Protein AF-A0A6V6ZQR0-F1 (afdb_monomer_lite)

Structure (mmCIF, N/CA/C/O backbone):
data_AF-A0A6V6ZQR0-F1
#
_entry.id   AF-A0A6V6ZQR0-F1
#
loop_
_atom_site.group_PDB
_atom_site.id
_atom_site.type_symbol
_atom_site.label_atom_id
_atom_site.label_alt_id
_atom_site.label_comp_id
_atom_site.label_asym_id
_atom_site.label_entity_id
_atom_site.label_seq_id
_atom_site.pdbx_PDB_ins_code
_atom_site.Cartn_x
_atom_site.Cartn_y
_atom_site.Cartn_z
_atom_site.occupancy
_atom_site.B_iso_or_equiv
_atom_site.auth_seq_id
_atom_site.auth_comp_id
_atom_site.auth_asym_id
_atom_site.auth_atom_id
_atom_site.pdbx_PDB_model_num
ATOM 1 N N . MET A 1 1 ? -45.187 72.463 28.528 1.00 37.81 1 MET A N 1
ATOM 2 C CA . MET A 1 1 ? -45.181 71.158 29.216 1.00 37.81 1 MET A CA 1
ATOM 3 C C . MET A 1 1 ? -44.083 70.342 28.561 1.00 37.81 1 MET A C 1
ATOM 5 O O . MET A 1 1 ? -44.261 69.879 27.443 1.00 37.81 1 MET A O 1
ATOM 9 N N . GLU A 1 2 ? -42.906 70.355 29.179 1.00 40.28 2 GLU A N 1
ATOM 10 C CA . GLU A 1 2 ? -41.744 69.556 28.782 1.00 40.28 2 GLU A CA 1
ATOM 11 C C . GLU A 1 2 ? -41.975 68.077 29.117 1.00 40.28 2 GLU A C 1
ATOM 13 O O . GLU A 1 2 ? -42.720 67.781 30.049 1.00 40.28 2 GLU A O 1
ATOM 18 N N . ILE A 1 3 ? -41.330 67.177 28.367 1.00 35.84 3 ILE A N 1
ATOM 19 C CA . ILE A 1 3 ? -40.458 66.084 28.849 1.00 35.84 3 ILE A CA 1
ATOM 20 C C . ILE A 1 3 ? -39.860 65.385 27.601 1.00 35.84 3 ILE A C 1
ATOM 22 O O . ILE A 1 3 ? -40.600 65.089 26.659 1.00 35.84 3 ILE A O 1
ATOM 26 N N . PRO A 1 4 ? -38.539 65.125 27.562 1.00 41.16 4 PRO A N 1
ATOM 27 C CA . PRO A 1 4 ? -37.838 64.535 26.422 1.00 41.16 4 PRO A CA 1
ATOM 28 C C . PRO A 1 4 ? -37.902 63.000 26.458 1.00 41.16 4 PRO A C 1
ATOM 30 O O . PRO A 1 4 ? -38.056 62.403 27.524 1.00 41.16 4 PRO A O 1
ATOM 33 N N . ARG A 1 5 ? -37.730 62.332 25.310 1.00 35.84 5 ARG A N 1
ATOM 34 C CA . ARG A 1 5 ? -37.462 60.886 25.280 1.00 35.84 5 ARG A CA 1
ATOM 35 C C . ARG A 1 5 ? -36.076 60.595 24.727 1.00 35.84 5 ARG A C 1
ATOM 37 O O . ARG A 1 5 ? -35.799 60.750 23.544 1.00 35.84 5 ARG A O 1
ATOM 44 N N . SER A 1 6 ? -35.251 60.195 25.684 1.00 31.08 6 SER A N 1
ATOM 45 C CA . SER A 1 6 ? -33.901 59.670 25.631 1.00 31.08 6 SER A CA 1
ATOM 46 C C . SER A 1 6 ? -33.662 58.629 24.543 1.00 31.08 6 SER A C 1
ATOM 48 O O . SER A 1 6 ? -34.455 57.707 24.351 1.00 31.08 6 SER A O 1
ATOM 50 N N . SER A 1 7 ? -32.480 58.738 23.935 1.00 38.91 7 SER A N 1
ATOM 51 C CA . SER A 1 7 ? -31.755 57.644 23.300 1.00 38.91 7 SER A CA 1
ATOM 52 C C . SER A 1 7 ? -31.691 56.431 24.227 1.00 38.91 7 SER A C 1
ATOM 54 O O . SER A 1 7 ? -31.152 56.521 25.330 1.00 38.91 7 SER A O 1
ATOM 56 N N . LEU A 1 8 ? -32.187 55.288 23.758 1.00 30.14 8 LEU A N 1
ATOM 57 C CA . LEU A 1 8 ? -31.866 53.987 24.330 1.00 30.14 8 LEU A CA 1
ATOM 58 C C . LEU A 1 8 ? -31.041 53.228 23.292 1.00 30.14 8 LEU A C 1
ATOM 60 O O . LEU A 1 8 ? -31.558 52.689 22.317 1.00 30.14 8 LEU A O 1
ATOM 64 N N . CYS A 1 9 ? -29.728 53.283 23.487 1.00 27.38 9 CYS A N 1
ATOM 65 C CA . CYS A 1 9 ? -28.745 52.495 22.765 1.00 27.38 9 CYS A CA 1
ATOM 66 C C . CYS A 1 9 ? -28.958 51.023 23.157 1.00 27.38 9 CYS A C 1
ATOM 68 O O . CYS A 1 9 ? -28.653 50.642 24.288 1.00 27.38 9 CYS A O 1
ATOM 70 N N . LEU A 1 10 ? -29.537 50.209 22.269 1.00 30.47 10 LEU A N 1
ATOM 71 C CA . LEU A 1 10 ? -29.541 48.758 22.443 1.00 30.47 10 LEU A CA 1
ATOM 72 C C . LEU A 1 10 ? -28.129 48.244 22.144 1.00 30.47 10 LEU A C 1
ATOM 74 O O . LEU A 1 10 ? -27.730 48.106 20.990 1.00 30.47 10 LEU A O 1
ATOM 78 N N . LEU A 1 11 ? -27.381 47.956 23.207 1.00 28.62 11 LEU A N 1
ATOM 79 C CA . LEU A 1 11 ? -26.222 47.074 23.164 1.00 28.62 11 LEU A CA 1
ATOM 80 C C . LEU A 1 11 ? -26.709 45.675 22.773 1.00 28.62 11 LEU A C 1
ATOM 82 O O . LEU A 1 11 ? -27.197 44.913 23.605 1.00 28.62 11 LEU A O 1
ATOM 86 N N . VAL A 1 12 ? -26.589 45.346 21.488 1.00 34.59 12 VAL A N 1
ATOM 87 C CA . VAL A 1 12 ? -26.600 43.958 21.032 1.00 34.59 12 VAL A CA 1
ATOM 88 C C . VAL A 1 12 ? -25.295 43.352 21.534 1.00 34.59 12 VAL A C 1
ATOM 90 O O . VAL A 1 12 ? -24.217 43.668 21.034 1.00 34.59 12 VAL A O 1
ATOM 93 N N . ALA A 1 13 ? -25.386 42.533 22.579 1.00 30.08 13 ALA A N 1
ATOM 94 C CA . ALA A 1 13 ? -24.291 41.678 22.993 1.00 30.08 13 ALA A CA 1
ATOM 95 C C . ALA A 1 13 ? -24.050 40.668 21.866 1.00 30.08 13 ALA A C 1
ATOM 97 O O . ALA A 1 13 ? -24.714 39.635 21.786 1.00 30.08 13 ALA A O 1
ATOM 98 N N . SER A 1 14 ? -23.129 41.000 20.962 1.00 34.56 14 SER A N 1
ATOM 99 C CA . SER A 1 14 ? -22.523 40.036 20.058 1.00 34.56 14 SER A CA 1
ATOM 100 C C . SER A 1 14 ? -21.898 38.956 20.930 1.00 34.56 14 SER A C 1
ATOM 102 O O . SER A 1 14 ? -20.836 39.164 21.516 1.00 34.56 14 SER A O 1
ATOM 104 N N . MET A 1 15 ? -22.569 37.808 21.048 1.00 33.91 15 MET A N 1
ATOM 105 C CA . MET A 1 15 ? -21.892 36.580 21.427 1.00 33.91 15 MET A CA 1
ATOM 106 C C . MET A 1 15 ? -20.909 36.294 20.299 1.00 33.91 15 MET A C 1
ATOM 108 O O . MET A 1 15 ? -21.237 35.647 19.308 1.00 33.91 15 MET A O 1
ATOM 112 N N . LEU A 1 16 ? -19.710 36.861 20.426 1.00 35.31 16 LEU A N 1
ATOM 113 C CA . LEU A 1 16 ? -18.524 36.351 19.774 1.00 35.31 16 LEU A CA 1
ATOM 114 C C . LEU A 1 16 ? -18.372 34.937 20.324 1.00 35.31 16 LEU A C 1
ATOM 116 O O . LEU A 1 16 ? -17.758 34.725 21.367 1.00 35.31 16 LEU A O 1
ATOM 120 N N . GLY A 1 17 ? -19.017 33.978 19.655 1.00 36.22 17 GLY A N 1
ATOM 121 C CA . GLY A 1 17 ? -18.569 32.606 19.711 1.00 36.22 17 GLY A CA 1
ATOM 122 C C . GLY A 1 17 ? -17.094 32.681 19.377 1.00 36.22 17 GLY A C 1
ATOM 123 O O . GLY A 1 17 ? -16.724 33.125 18.289 1.00 36.22 17 GLY A O 1
ATOM 124 N N . THR A 1 18 ? -16.256 32.372 20.361 1.00 37.12 18 THR A N 1
ATOM 125 C CA . THR A 1 18 ? -14.849 32.105 20.113 1.00 37.12 18 THR A CA 1
ATOM 126 C C . THR A 1 18 ? -14.816 31.188 18.898 1.00 37.12 18 THR A C 1
ATOM 128 O O . THR A 1 18 ? -15.475 30.142 18.967 1.00 37.12 18 THR A O 1
ATOM 131 N N . PRO A 1 19 ? -14.147 31.551 17.786 1.00 38.78 19 PRO A N 1
ATOM 132 C CA . PRO A 1 19 ? -13.874 30.551 16.775 1.00 38.78 19 PRO A CA 1
ATOM 133 C C . PRO A 1 19 ? -13.205 29.425 17.548 1.00 38.78 19 PRO A C 1
ATOM 135 O O . PRO A 1 19 ? -12.213 29.662 18.246 1.00 38.78 19 PRO A O 1
ATOM 138 N N . ALA A 1 20 ? -13.831 28.245 17.547 1.00 39.75 20 ALA A N 1
ATOM 139 C CA . ALA A 1 20 ? -13.143 27.049 17.969 1.00 39.75 20 ALA A CA 1
ATOM 140 C C . ALA A 1 20 ? -11.853 27.092 17.162 1.00 39.75 20 ALA A C 1
ATOM 142 O O . ALA A 1 20 ? -11.899 27.069 15.932 1.00 39.75 20 ALA A O 1
ATOM 143 N N . SER A 1 21 ? -10.732 27.332 17.847 1.00 39.28 21 SER A N 1
ATOM 144 C CA . SER A 1 21 ? -9.424 27.128 17.258 1.00 39.28 21 SER A CA 1
ATOM 145 C C . SER A 1 21 ? -9.547 25.758 16.621 1.00 39.28 21 SER A C 1
ATOM 147 O O . SER A 1 21 ? -9.861 24.797 17.327 1.00 39.28 21 SER A O 1
ATOM 149 N N . ALA A 1 22 ? -9.485 25.716 15.287 1.00 43.88 22 ALA A N 1
ATOM 150 C CA . ALA A 1 22 ? -9.353 24.476 14.562 1.00 43.88 22 ALA A CA 1
ATOM 151 C C . ALA A 1 22 ? -8.060 23.899 15.116 1.00 43.88 22 ALA A C 1
ATOM 153 O O . ALA A 1 22 ? -6.970 24.307 14.721 1.00 43.88 22 ALA A O 1
ATOM 154 N N . GLN A 1 23 ? -8.196 23.083 16.163 1.00 39.66 23 GLN A N 1
ATOM 155 C CA . GLN A 1 23 ? -7.123 22.253 16.639 1.00 39.66 23 GLN A CA 1
ATOM 156 C C . GLN A 1 23 ? -6.643 21.569 15.381 1.00 39.66 23 GLN A C 1
ATOM 158 O O . GLN A 1 23 ? -7.452 21.022 14.625 1.00 39.66 23 GLN A O 1
ATOM 163 N N . ASP A 1 24 ? -5.353 21.712 15.123 1.00 46.41 24 ASP A N 1
ATOM 164 C CA . ASP A 1 24 ? -4.663 20.941 14.122 1.00 46.41 24 ASP A CA 1
ATOM 165 C C . ASP A 1 24 ? -4.816 19.474 14.531 1.00 46.41 24 ASP A C 1
ATOM 167 O O . ASP A 1 24 ? -4.016 18.917 15.274 1.00 46.41 24 ASP A O 1
ATOM 171 N N . GLN A 1 25 ? -5.965 18.890 14.187 1.00 48.22 25 GLN A N 1
ATOM 172 C CA . GLN A 1 25 ? -6.235 17.485 14.374 1.00 48.22 25 GLN A CA 1
ATOM 173 C C . GLN A 1 25 ? -5.292 16.817 13.394 1.00 48.22 25 GLN A C 1
ATOM 175 O O . GLN A 1 25 ? -5.549 16.788 12.188 1.00 48.22 25 GLN A O 1
ATOM 180 N N . SER A 1 26 ? -4.149 16.381 13.914 1.00 61.44 26 SER A N 1
ATOM 181 C CA . SER A 1 26 ? -3.287 15.429 13.244 1.00 61.44 26 SER A CA 1
ATOM 182 C C . SER A 1 26 ? -4.179 14.281 12.793 1.00 61.44 26 SER A C 1
ATOM 184 O O . SER A 1 26 ? -4.908 13.704 13.606 1.00 61.44 26 SER A O 1
ATOM 186 N N . ILE A 1 27 ? -4.180 13.991 11.497 1.00 70.06 27 ILE A N 1
ATOM 187 C CA . ILE A 1 27 ? -4.851 12.799 11.002 1.00 70.06 27 ILE A CA 1
ATOM 188 C C . ILE A 1 27 ? -4.102 11.591 11.582 1.00 70.06 27 ILE A C 1
ATOM 190 O O . ILE A 1 27 ? -2.911 11.431 11.330 1.00 70.06 27 ILE A O 1
ATOM 194 N N . ASP A 1 28 ? -4.769 10.791 12.418 1.00 77.12 28 ASP A N 1
ATOM 195 C CA . ASP A 1 28 ? -4.189 9.544 12.923 1.00 77.12 28 ASP A CA 1
ATOM 196 C C . ASP A 1 28 ? -4.198 8.510 11.795 1.00 77.12 28 ASP A C 1
ATOM 198 O O . ASP A 1 28 ? -5.213 7.861 11.512 1.00 77.12 28 ASP A O 1
ATOM 202 N N . LEU A 1 29 ? -3.065 8.419 11.110 1.00 83.50 29 LEU A N 1
ATOM 203 C CA . LEU A 1 29 ? -2.856 7.466 10.033 1.00 83.50 29 LEU A CA 1
ATOM 204 C C . LEU A 1 29 ? -2.305 6.138 10.547 1.00 83.50 29 LEU A C 1
ATOM 206 O O . LEU A 1 29 ? -2.389 5.166 9.809 1.00 83.50 29 LEU A O 1
ATOM 210 N N . ASP A 1 30 ? -1.794 6.063 11.777 1.00 85.00 30 ASP A N 1
ATOM 211 C CA . ASP A 1 30 ? -0.954 4.951 12.216 1.00 85.00 30 ASP A CA 1
ATOM 212 C C . ASP A 1 30 ? -1.654 3.586 12.090 1.00 85.00 30 ASP A C 1
ATOM 214 O O . ASP A 1 30 ? -2.789 3.368 12.537 1.00 85.00 30 ASP A O 1
ATOM 218 N N . GLY A 1 31 ? -0.938 2.635 11.491 1.00 80.81 31 GLY A N 1
ATOM 219 C CA . GLY A 1 31 ? -1.384 1.264 11.275 1.00 80.81 31 GLY A CA 1
ATOM 220 C C . GLY A 1 31 ? -1.710 0.936 9.819 1.00 80.81 31 GLY A C 1
ATOM 221 O O . GLY A 1 31 ? -1.382 1.668 8.884 1.00 80.81 31 GLY A O 1
ATOM 222 N N . THR A 1 32 ? -2.338 -0.225 9.631 1.00 84.25 32 THR A N 1
ATOM 223 C CA . THR A 1 32 ? -2.580 -0.808 8.308 1.00 84.25 32 THR A CA 1
ATOM 224 C C . THR A 1 32 ? -3.998 -0.539 7.812 1.00 84.25 32 THR A C 1
ATOM 226 O O . THR A 1 32 ? -4.976 -0.757 8.530 1.00 84.25 32 THR A O 1
ATOM 229 N N . TRP A 1 33 ? -4.106 -0.121 6.554 1.00 92.31 33 TRP A N 1
ATOM 230 C CA . TRP A 1 33 ? -5.344 0.221 5.865 1.00 92.31 33 TRP A CA 1
ATOM 231 C C . TRP A 1 33 ? -5.479 -0.572 4.578 1.00 92.31 33 TRP A C 1
ATOM 233 O O . TRP A 1 33 ? -4.545 -0.618 3.782 1.00 92.31 33 TRP A O 1
ATOM 243 N N . GLU A 1 34 ? -6.659 -1.130 4.330 1.00 95.00 34 GLU A N 1
ATOM 244 C CA . GLU A 1 34 ? -6.923 -1.930 3.136 1.00 95.00 34 GLU A CA 1
ATOM 245 C C . GLU A 1 34 ? -8.166 -1.475 2.382 1.00 95.00 34 GLU A C 1
ATOM 247 O O . GLU A 1 34 ? -9.151 -1.019 2.973 1.00 95.00 34 GLU A O 1
ATOM 252 N N . SER A 1 35 ? -8.143 -1.648 1.059 1.00 94.94 35 SER A N 1
ATOM 253 C CA . SER A 1 35 ? -9.303 -1.382 0.211 1.00 94.94 35 SER A CA 1
ATOM 254 C C . SER A 1 35 ? -10.486 -2.244 0.642 1.00 94.94 35 SER A C 1
ATOM 256 O O . SER A 1 35 ? -10.387 -3.467 0.752 1.00 94.94 35 SER A O 1
ATOM 258 N N . ILE A 1 36 ? -11.647 -1.617 0.830 1.00 92.56 36 ILE A N 1
ATOM 259 C CA . ILE A 1 36 ? -12.883 -2.343 1.167 1.00 92.56 36 ILE A CA 1
ATOM 260 C C . ILE A 1 36 ? -13.520 -3.034 -0.045 1.00 92.56 36 ILE A C 1
ATOM 262 O O . ILE A 1 36 ? -14.383 -3.894 0.115 1.00 92.56 36 ILE A O 1
ATOM 266 N N . ALA A 1 37 ? -13.116 -2.647 -1.256 1.00 90.00 37 ALA A N 1
ATOM 267 C CA . ALA A 1 37 ? -13.579 -3.220 -2.512 1.00 90.00 37 ALA A CA 1
ATOM 268 C C . ALA A 1 37 ? -12.526 -3.036 -3.617 1.00 90.00 37 ALA A C 1
ATOM 270 O O . ALA A 1 37 ? -11.474 -2.442 -3.401 1.00 90.00 37 ALA A O 1
ATOM 271 N N . CYS A 1 38 ? -12.832 -3.550 -4.806 1.00 88.75 38 CYS A N 1
ATOM 272 C CA . CYS A 1 38 ? -12.053 -3.315 -6.015 1.00 88.75 38 CYS A CA 1
ATOM 273 C C . CYS A 1 38 ? -12.242 -1.860 -6.487 1.00 88.75 38 CYS A C 1
ATOM 275 O O . CYS A 1 38 ? -13.366 -1.450 -6.779 1.00 88.75 38 CYS A O 1
ATOM 277 N N . GLU A 1 39 ? -11.170 -1.069 -6.525 1.00 92.94 39 GLU A N 1
ATOM 278 C CA . GLU A 1 39 ? -11.210 0.355 -6.880 1.00 92.94 39 GLU A CA 1
ATOM 279 C C . GLU A 1 39 ? -11.058 0.546 -8.391 1.00 92.94 39 GLU A C 1
ATOM 281 O O . GLU A 1 39 ? -10.140 -0.009 -8.989 1.00 92.94 39 GLU A O 1
ATOM 286 N N . LEU A 1 40 ? -11.902 1.374 -9.013 1.00 85.69 40 LEU A N 1
ATOM 287 C CA . LEU A 1 40 ? -11.716 1.788 -10.406 1.00 85.69 40 LEU A CA 1
ATOM 288 C C . LEU A 1 40 ? -10.627 2.867 -10.498 1.00 85.69 40 LEU A C 1
ATOM 290 O O . LEU A 1 40 ? -10.703 3.899 -9.830 1.00 85.69 40 LEU A O 1
ATOM 294 N N . ARG A 1 41 ? -9.646 2.655 -11.372 1.00 84.31 41 ARG A N 1
ATOM 295 C CA . ARG A 1 41 ? -8.547 3.577 -11.665 1.00 84.31 41 ARG A CA 1
ATOM 296 C C . ARG A 1 41 ? -8.545 3.940 -13.152 1.00 84.31 41 ARG A C 1
ATOM 298 O O . ARG A 1 41 ? -8.176 3.106 -13.977 1.00 84.31 41 ARG A O 1
ATOM 305 N N . PRO A 1 42 ? -8.951 5.169 -13.509 1.00 80.31 42 PRO A N 1
ATOM 306 C CA . PRO A 1 42 ? -8.720 5.700 -14.845 1.00 80.31 42 PRO A CA 1
ATOM 307 C C . PRO A 1 42 ? -7.215 5.813 -15.103 1.00 80.31 42 PRO A C 1
ATOM 309 O O . PRO A 1 42 ? -6.481 6.341 -14.270 1.00 80.31 42 PRO A O 1
ATOM 312 N N . GLN A 1 43 ? -6.766 5.317 -16.249 1.00 73.44 43 GLN A N 1
ATOM 313 C CA . GLN A 1 43 ? -5.383 5.405 -16.712 1.00 73.44 43 GLN A CA 1
ATOM 314 C C . GLN A 1 43 ? -5.375 5.945 -18.137 1.00 73.44 43 GLN A C 1
ATOM 316 O O . GLN A 1 43 ? -6.168 5.505 -18.973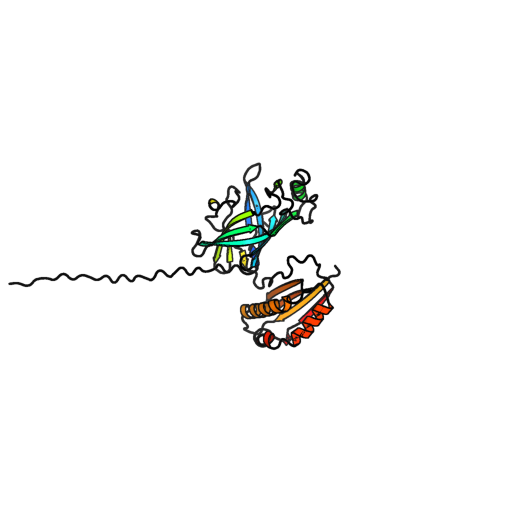 1.00 73.44 43 GLN A O 1
ATOM 321 N N . ALA A 1 44 ? -4.486 6.889 -18.427 1.00 70.12 44 ALA A N 1
ATOM 322 C CA . ALA A 1 44 ? -4.281 7.331 -19.797 1.00 70.12 44 ALA A CA 1
ATOM 323 C C . ALA A 1 44 ? -3.556 6.226 -20.582 1.00 70.12 44 ALA A C 1
ATOM 325 O O . ALA A 1 44 ? -2.562 5.668 -20.125 1.00 70.12 44 ALA A O 1
ATOM 326 N N . GLY A 1 45 ? -4.060 5.900 -21.767 1.00 65.75 45 GLY A N 1
ATOM 327 C CA . GLY A 1 45 ? -3.475 4.917 -22.671 1.00 65.75 45 GLY A CA 1
ATOM 328 C C . GLY A 1 45 ? -3.426 5.419 -24.117 1.00 65.75 45 GLY A C 1
ATOM 329 O O . GLY A 1 45 ? -3.965 6.485 -24.425 1.00 65.75 45 GLY A O 1
ATOM 330 N N . PRO A 1 46 ? -2.798 4.651 -25.028 1.00 60.12 46 PRO A N 1
ATOM 331 C CA . PRO A 1 46 ? -2.605 5.055 -26.424 1.00 60.12 46 PRO A CA 1
ATOM 332 C C . PRO A 1 46 ? -3.909 5.380 -27.168 1.00 60.12 46 PRO A C 1
ATOM 334 O O . PRO A 1 46 ? -3.945 6.307 -27.971 1.00 60.12 46 PRO A O 1
ATOM 337 N N . ASP A 1 47 ? -4.982 4.647 -26.857 1.00 73.56 47 ASP A N 1
ATOM 338 C CA . ASP A 1 47 ? -6.291 4.761 -27.514 1.00 73.56 47 ASP A CA 1
ATOM 339 C C . ASP A 1 47 ? -7.328 5.542 -26.676 1.00 73.56 47 ASP A C 1
ATOM 341 O O . ASP A 1 47 ? -8.525 5.516 -26.971 1.00 73.56 47 ASP A O 1
ATOM 345 N N . GLY A 1 48 ? -6.891 6.234 -25.616 1.00 76.06 48 GLY A N 1
ATOM 346 C CA . GLY A 1 48 ? -7.752 6.987 -24.699 1.00 76.06 48 GLY A CA 1
ATOM 347 C C . GLY A 1 48 ? -7.674 6.494 -23.253 1.00 76.06 48 GLY A C 1
ATOM 348 O O . GLY A 1 48 ? -6.657 5.963 -22.820 1.00 76.06 48 GLY A O 1
ATOM 349 N N . ILE A 1 49 ? -8.745 6.694 -22.480 1.00 75.94 49 ILE A N 1
ATOM 350 C CA . ILE A 1 49 ? -8.787 6.325 -21.058 1.00 75.94 49 ILE A CA 1
ATOM 351 C C . ILE A 1 49 ? -9.103 4.836 -20.903 1.00 75.94 49 ILE A C 1
ATOM 353 O O . ILE A 1 49 ? -10.181 4.375 -21.283 1.00 75.94 49 ILE A O 1
ATOM 357 N N . ALA A 1 50 ? -8.178 4.092 -20.304 1.00 73.44 50 ALA A N 1
ATOM 358 C CA . ALA A 1 50 ? -8.362 2.705 -19.913 1.00 73.44 50 ALA A CA 1
ATOM 359 C C . ALA A 1 50 ? -8.888 2.610 -18.473 1.00 73.44 50 ALA A C 1
ATOM 361 O O . ALA A 1 50 ? -8.515 3.389 -17.596 1.00 73.44 50 ALA A O 1
ATOM 362 N N . SER A 1 51 ? -9.750 1.623 -18.223 1.00 78.81 51 SER A N 1
ATOM 363 C CA . SER A 1 51 ? -10.208 1.278 -16.875 1.00 78.81 51 SER A CA 1
ATOM 364 C C . SER A 1 51 ? -9.307 0.205 -16.294 1.00 78.81 51 SER A C 1
ATOM 366 O O . SER A 1 51 ? -9.264 -0.911 -16.806 1.00 78.81 51 SER A O 1
ATOM 368 N N . TRP A 1 52 ? -8.572 0.560 -15.251 1.00 82.75 52 TRP A N 1
ATOM 369 C CA . TRP A 1 52 ? -7.784 -0.371 -14.457 1.00 82.75 52 TRP A CA 1
ATOM 370 C C . TRP A 1 52 ? -8.466 -0.560 -13.113 1.00 82.75 52 TRP A C 1
ATOM 372 O O . TRP A 1 52 ? -9.279 0.266 -12.693 1.00 82.75 52 TRP A O 1
ATOM 382 N N . TYR A 1 53 ? -8.144 -1.652 -12.436 1.00 88.81 53 TYR A N 1
ATOM 383 C CA . TYR A 1 53 ? -8.735 -1.968 -11.146 1.00 88.81 53 TYR A CA 1
ATOM 384 C C . TYR A 1 53 ? -7.648 -2.172 -10.106 1.00 88.81 53 TYR A C 1
ATOM 386 O O . TYR A 1 53 ? -6.585 -2.684 -10.436 1.00 88.81 53 TYR A O 1
ATOM 394 N N . LEU A 1 54 ? -7.881 -1.756 -8.866 1.00 93.31 54 LEU A N 1
ATOM 395 C CA . LEU A 1 54 ? -6.839 -1.690 -7.846 1.00 93.31 54 LEU A CA 1
ATOM 396 C C . LEU A 1 54 ? -7.346 -2.190 -6.493 1.00 93.31 54 LEU A C 1
ATOM 398 O O . LEU A 1 54 ? -8.460 -1.876 -6.074 1.00 93.31 54 LEU A O 1
ATOM 402 N N . LYS A 1 55 ? -6.484 -2.911 -5.776 1.00 95.25 55 LYS A N 1
ATOM 403 C CA . LYS A 1 55 ? -6.550 -3.039 -4.317 1.00 95.25 55 LYS A CA 1
ATOM 404 C C . LYS A 1 55 ? -5.272 -2.497 -3.703 1.00 95.25 55 LYS A C 1
ATOM 406 O O . LYS A 1 55 ? -4.190 -2.665 -4.260 1.00 95.25 55 LYS A O 1
ATOM 411 N N . ARG A 1 56 ? -5.415 -1.859 -2.550 1.00 96.12 56 ARG A N 1
ATOM 412 C CA . ARG A 1 56 ? -4.341 -1.230 -1.793 1.00 96.12 56 ARG A CA 1
ATOM 413 C C . ARG A 1 56 ? -4.299 -1.819 -0.395 1.00 96.12 56 ARG A C 1
ATOM 415 O O . ARG A 1 56 ? -5.343 -1.980 0.232 1.00 96.12 56 ARG A O 1
ATOM 422 N N . SER A 1 57 ? -3.092 -2.078 0.081 1.00 93.94 57 SER A N 1
ATOM 423 C CA . SER A 1 57 ? -2.760 -2.260 1.489 1.00 93.94 57 SER A CA 1
ATOM 424 C C . SER A 1 57 ? -1.680 -1.244 1.827 1.00 93.94 57 SER A C 1
ATOM 426 O O . SER A 1 57 ? -0.662 -1.188 1.143 1.00 93.94 57 SER A O 1
ATOM 428 N N . ILE A 1 58 ? -1.906 -0.405 2.830 1.00 94.94 58 ILE A N 1
ATOM 429 C CA . ILE A 1 58 ? -1.002 0.687 3.190 1.00 94.94 58 ILE A CA 1
ATOM 430 C C . ILE A 1 58 ? -0.751 0.632 4.681 1.00 94.94 58 ILE A C 1
ATOM 432 O O . ILE A 1 58 ? -1.690 0.712 5.468 1.00 94.94 58 ILE A O 1
ATOM 436 N N . ASN A 1 59 ? 0.511 0.529 5.066 1.00 89.38 59 ASN A N 1
ATOM 437 C CA . ASN A 1 59 ? 0.939 0.696 6.436 1.00 89.38 59 ASN A CA 1
ATOM 438 C C . ASN A 1 59 ? 1.512 2.101 6.625 1.00 89.38 59 ASN A C 1
ATOM 440 O O . ASN A 1 59 ? 2.520 2.455 6.014 1.00 89.38 59 ASN A O 1
ATOM 444 N N . PHE A 1 60 ? 0.877 2.887 7.486 1.00 86.06 60 PHE A N 1
ATOM 445 C CA . PHE A 1 60 ? 1.400 4.175 7.918 1.00 86.06 60 PHE A CA 1
ATOM 446 C C . PHE A 1 60 ? 2.071 4.038 9.282 1.00 86.06 60 PHE A C 1
ATOM 448 O O . PHE A 1 60 ? 1.575 3.354 10.181 1.00 86.06 60 PHE A O 1
ATOM 455 N N . ALA A 1 61 ? 3.193 4.727 9.422 1.00 82.50 61 ALA A N 1
ATOM 456 C CA . ALA A 1 61 ? 3.848 5.010 10.690 1.00 82.50 61 ALA A CA 1
ATOM 457 C C . ALA A 1 61 ? 4.081 6.531 10.776 1.00 82.50 61 ALA A C 1
ATOM 459 O O . ALA A 1 61 ? 3.892 7.221 9.767 1.00 82.50 61 ALA A O 1
ATOM 460 N N . PRO A 1 62 ? 4.510 7.083 11.926 1.00 83.56 62 PRO A N 1
ATOM 461 C CA . PRO A 1 62 ? 4.708 8.523 12.061 1.00 83.56 62 PRO A CA 1
ATOM 462 C C . PRO A 1 62 ? 5.607 9.102 10.957 1.00 83.56 62 PRO A C 1
ATOM 464 O O . PRO A 1 62 ? 6.810 8.854 10.926 1.00 83.56 62 PRO A O 1
ATOM 467 N N . GLY A 1 63 ? 5.001 9.866 10.040 1.00 83.00 63 GLY A N 1
ATOM 468 C CA . GLY A 1 63 ? 5.672 10.496 8.897 1.00 83.00 63 GLY A CA 1
ATOM 469 C C . GLY A 1 63 ? 6.103 9.550 7.771 1.00 83.00 63 GLY A C 1
ATOM 470 O O . GLY A 1 63 ? 6.861 9.978 6.908 1.00 83.00 63 GLY A O 1
ATOM 471 N N . ARG A 1 64 ? 5.662 8.285 7.761 1.00 91.38 64 ARG A N 1
ATOM 472 C CA . ARG A 1 64 ? 6.157 7.244 6.843 1.00 91.38 64 ARG A CA 1
ATOM 473 C C . ARG A 1 64 ? 5.033 6.413 6.236 1.00 91.38 64 ARG A C 1
ATOM 475 O O . ARG A 1 64 ? 3.997 6.195 6.867 1.00 91.38 64 ARG A O 1
ATOM 482 N N . ILE A 1 65 ? 5.267 5.911 5.028 1.00 92.06 65 ILE A N 1
ATOM 483 C CA . ILE A 1 65 ? 4.352 5.041 4.283 1.00 92.06 65 ILE A CA 1
ATOM 484 C C . ILE A 1 65 ? 5.089 3.807 3.754 1.00 92.06 65 ILE A C 1
ATOM 486 O O . ILE A 1 65 ? 6.196 3.917 3.240 1.00 92.06 65 ILE A O 1
ATOM 490 N N . ASP A 1 66 ? 4.445 2.645 3.854 1.00 90.62 66 ASP A N 1
ATOM 491 C CA . ASP A 1 66 ? 4.807 1.390 3.186 1.00 90.62 66 ASP A CA 1
ATOM 492 C C . ASP A 1 66 ? 3.539 0.859 2.505 1.00 90.62 66 ASP A C 1
ATOM 494 O O . ASP A 1 66 ? 2.557 0.510 3.166 1.00 90.62 66 ASP A O 1
ATOM 498 N N . ALA A 1 67 ? 3.501 0.891 1.176 1.00 92.94 67 ALA A N 1
ATOM 499 C CA . ALA A 1 67 ? 2.298 0.638 0.395 1.00 92.94 67 ALA A CA 1
ATOM 500 C C . ALA A 1 67 ? 2.486 -0.541 -0.556 1.00 92.94 67 ALA A C 1
ATOM 502 O O . ALA A 1 67 ? 3.503 -0.668 -1.227 1.00 92.94 67 ALA A O 1
ATOM 503 N N . HIS A 1 68 ? 1.474 -1.399 -0.621 1.00 95.06 68 HIS A N 1
ATOM 504 C CA . HIS A 1 68 ? 1.409 -2.605 -1.436 1.00 95.06 68 HIS A CA 1
ATOM 505 C C . HIS A 1 68 ? 0.132 -2.563 -2.276 1.00 95.06 68 HIS A C 1
ATOM 507 O O . HIS A 1 68 ? -0.985 -2.693 -1.764 1.00 95.06 68 HIS A O 1
ATOM 513 N N . PHE A 1 69 ? 0.285 -2.343 -3.574 1.00 95.94 69 PHE A N 1
ATOM 514 C CA . PHE A 1 69 ? -0.800 -2.142 -4.524 1.00 95.94 69 PHE A CA 1
ATOM 515 C C . PHE A 1 69 ? -0.848 -3.310 -5.504 1.00 95.94 69 PHE A C 1
ATOM 517 O O . PHE A 1 69 ? 0.161 -3.667 -6.103 1.00 95.94 69 PHE A O 1
ATOM 524 N N . THR A 1 70 ? -2.029 -3.885 -5.716 1.00 95.69 70 THR A N 1
ATOM 525 C CA . THR A 1 70 ? -2.250 -4.889 -6.762 1.00 95.69 70 THR A CA 1
ATOM 526 C C . THR A 1 70 ? -3.226 -4.344 -7.780 1.00 95.69 70 THR A C 1
ATOM 528 O O . THR A 1 70 ? -4.364 -4.007 -7.447 1.00 95.69 70 THR A O 1
ATOM 531 N N . THR A 1 71 ? -2.785 -4.292 -9.027 1.00 91.69 71 THR A N 1
ATOM 532 C CA . THR A 1 71 ? -3.611 -3.888 -10.159 1.00 91.69 71 THR A CA 1
ATOM 533 C C . THR A 1 71 ? -4.202 -5.124 -10.830 1.00 91.69 71 THR A C 1
ATOM 535 O O . THR A 1 71 ? -3.520 -6.136 -10.984 1.00 91.69 71 THR A O 1
ATOM 538 N N . PHE A 1 72 ? -5.451 -5.037 -11.278 1.00 90.50 72 PHE A N 1
ATOM 539 C CA . PHE A 1 72 ? -6.222 -6.114 -11.888 1.00 90.50 72 PHE A CA 1
ATOM 540 C C . PHE A 1 72 ? -6.811 -5.705 -13.241 1.00 90.50 72 PHE A C 1
ATOM 542 O O . PHE A 1 72 ? -7.061 -4.526 -13.505 1.00 90.50 72 PHE A O 1
ATOM 549 N N . ALA A 1 73 ? -7.055 -6.709 -14.084 1.00 83.25 73 ALA A N 1
ATOM 550 C CA . ALA A 1 73 ? -7.634 -6.552 -15.418 1.00 83.25 73 ALA A CA 1
ATOM 551 C C . ALA A 1 73 ? -9.166 -6.434 -15.405 1.00 83.25 73 ALA A C 1
ATOM 553 O O . ALA A 1 73 ? -9.766 -6.049 -16.407 1.00 83.25 73 ALA A O 1
ATOM 554 N N . ASP A 1 74 ? -9.805 -6.817 -14.300 1.00 82.88 74 ASP A N 1
ATOM 555 C CA . ASP A 1 74 ? -11.248 -7.004 -14.204 1.00 82.88 74 ASP A CA 1
ATOM 556 C C . ASP A 1 74 ? -11.853 -6.319 -12.964 1.00 82.88 74 ASP A C 1
ATOM 558 O O . ASP A 1 74 ? -11.203 -6.226 -11.919 1.00 82.88 74 ASP A O 1
ATOM 562 N N . PRO A 1 75 ? -13.133 -5.902 -13.033 1.00 83.19 75 PRO A N 1
ATOM 563 C CA . PRO A 1 75 ? -13.812 -5.208 -11.937 1.00 83.19 75 PRO A CA 1
ATOM 564 C C . PRO A 1 75 ? -14.058 -6.067 -10.693 1.00 83.19 75 PRO A C 1
ATOM 566 O O . PRO A 1 75 ? -14.430 -5.523 -9.654 1.00 83.19 75 PRO A O 1
ATOM 569 N N . ALA A 1 76 ? -13.883 -7.391 -10.773 1.00 82.69 76 ALA A N 1
ATOM 570 C CA . ALA A 1 76 ? -13.963 -8.262 -9.605 1.00 82.69 76 ALA A CA 1
ATOM 571 C C . ALA A 1 76 ? -12.611 -8.399 -8.881 1.00 82.69 76 ALA A C 1
ATOM 573 O O . ALA A 1 76 ? -12.561 -9.014 -7.814 1.00 82.69 76 ALA A O 1
ATOM 574 N N . CYS A 1 77 ? -11.534 -7.799 -9.408 1.00 86.50 77 CYS A N 1
ATOM 575 C CA . CYS A 1 77 ? -10.171 -7.939 -8.902 1.00 86.50 77 CYS A CA 1
ATOM 576 C C . CYS A 1 77 ? -9.760 -9.419 -8.769 1.00 86.50 77 CYS A C 1
ATOM 578 O O . CYS A 1 77 ? -9.307 -9.858 -7.707 1.00 86.50 77 CYS A O 1
ATOM 580 N N . SER A 1 78 ? -9.965 -10.197 -9.836 1.00 86.25 78 SER A N 1
ATOM 581 C CA . SER A 1 78 ? -9.700 -11.642 -9.880 1.00 86.25 78 SER A CA 1
ATOM 582 C C . SER A 1 78 ? -8.528 -12.031 -10.790 1.00 86.25 78 SER A C 1
ATOM 584 O O . SER A 1 78 ? -7.924 -13.083 -10.590 1.00 86.25 78 SER A O 1
ATOM 586 N N . ALA A 1 79 ? -8.161 -11.172 -11.740 1.00 83.75 79 ALA A N 1
ATOM 587 C CA . ALA A 1 79 ? -7.063 -11.347 -12.682 1.00 83.75 79 ALA A CA 1
ATOM 588 C C . ALA A 1 79 ? -5.959 -10.304 -12.413 1.00 83.75 79 ALA A C 1
ATOM 590 O O . ALA A 1 79 ? -6.009 -9.202 -12.971 1.00 83.75 79 ALA A O 1
ATOM 591 N N . PRO A 1 80 ? -4.982 -10.600 -11.531 1.00 90.31 80 PRO A N 1
ATOM 592 C CA . PRO A 1 80 ? -3.914 -9.663 -11.203 1.00 90.31 80 PRO A CA 1
ATOM 593 C C . PRO A 1 80 ? -2.986 -9.440 -12.405 1.00 90.31 80 PRO A C 1
ATOM 595 O O . PRO A 1 80 ? -2.536 -10.385 -13.050 1.00 90.31 80 PRO A O 1
ATOM 598 N N . LEU A 1 81 ? -2.686 -8.174 -12.681 1.00 85.19 81 LEU A N 1
ATOM 599 C CA . LEU A 1 81 ? -1.770 -7.726 -13.731 1.00 85.19 81 LEU A CA 1
ATOM 600 C C . LEU A 1 81 ? -0.351 -7.562 -13.183 1.00 85.19 81 LEU A C 1
ATOM 602 O O . LEU A 1 81 ? 0.614 -8.085 -13.742 1.00 85.19 81 LEU A O 1
ATOM 606 N N . VAL A 1 82 ? -0.243 -6.826 -12.077 1.00 93.81 82 VAL A N 1
ATOM 607 C CA . VAL A 1 82 ? 1.020 -6.379 -11.493 1.00 93.81 82 VAL A CA 1
ATOM 608 C C . VAL A 1 82 ? 0.826 -6.035 -10.018 1.00 93.81 82 VAL A C 1
ATOM 610 O O . VAL A 1 82 ? -0.225 -5.525 -9.623 1.00 93.81 82 VAL A O 1
ATOM 613 N N . GLU A 1 83 ? 1.844 -6.308 -9.213 1.00 96.31 83 GLU A N 1
ATOM 614 C CA . GLU A 1 83 ? 1.999 -5.739 -7.876 1.00 96.31 83 GLU A CA 1
ATOM 615 C C . GLU A 1 83 ? 3.045 -4.627 -7.902 1.00 96.31 83 GLU A C 1
ATOM 617 O O . GLU A 1 83 ? 4.091 -4.771 -8.533 1.00 96.31 83 GLU A O 1
ATOM 622 N N . LEU A 1 84 ? 2.745 -3.537 -7.208 1.00 95.25 84 LEU A N 1
ATOM 623 C CA . LEU A 1 84 ? 3.633 -2.413 -6.953 1.00 95.25 84 LEU A CA 1
ATOM 624 C C . LEU A 1 84 ? 3.814 -2.296 -5.445 1.00 95.25 84 LEU A C 1
ATOM 626 O O . LEU A 1 84 ? 2.818 -2.269 -4.719 1.00 95.25 84 LEU A O 1
ATOM 630 N N . LYS A 1 85 ? 5.053 -2.196 -4.973 1.00 95.50 85 LYS A N 1
ATOM 631 C CA . LYS A 1 85 ? 5.325 -1.838 -3.580 1.00 95.50 85 LYS A CA 1
ATOM 632 C C . LYS A 1 85 ? 6.198 -0.604 -3.537 1.00 95.50 85 LYS A C 1
ATOM 634 O O . LYS A 1 85 ? 7.101 -0.478 -4.357 1.00 95.50 85 LYS A O 1
ATOM 639 N N . PHE A 1 86 ? 5.935 0.294 -2.603 1.00 94.69 86 PHE A N 1
ATOM 640 C CA . PHE A 1 86 ? 6.744 1.492 -2.439 1.00 94.69 86 PHE A CA 1
ATOM 641 C C . PHE A 1 86 ? 6.770 1.969 -0.996 1.00 94.69 86 PHE A C 1
ATOM 643 O O . PHE A 1 86 ? 5.798 1.802 -0.254 1.00 94.69 86 PHE A O 1
ATOM 650 N N . GLY A 1 87 ? 7.882 2.600 -0.638 1.00 92.50 87 GLY A N 1
ATOM 651 C CA . GLY A 1 87 ? 8.108 3.186 0.674 1.00 92.50 87 GLY A CA 1
ATOM 652 C C . GLY A 1 87 ? 8.589 4.628 0.583 1.00 92.50 87 GLY A C 1
ATOM 653 O O . GLY A 1 87 ? 9.223 5.027 -0.403 1.00 92.50 87 GLY A O 1
ATOM 654 N N . GLY A 1 88 ? 8.282 5.409 1.615 1.00 91.69 88 GLY A N 1
ATOM 655 C CA . GLY A 1 88 ? 8.876 6.729 1.766 1.00 91.69 88 GLY A CA 1
ATOM 656 C C . GLY A 1 88 ? 8.239 7.622 2.821 1.00 91.69 88 GLY A C 1
ATOM 657 O O . GLY A 1 88 ? 7.685 7.156 3.824 1.00 91.69 88 GLY A O 1
ATOM 658 N N . ASP A 1 89 ? 8.347 8.928 2.592 1.00 94.75 89 ASP A N 1
ATOM 659 C CA . ASP A 1 89 ? 7.914 9.979 3.508 1.00 94.75 89 ASP A CA 1
ATOM 660 C C . ASP A 1 89 ? 6.462 10.417 3.286 1.00 94.75 89 ASP A C 1
ATOM 662 O O . ASP A 1 89 ? 5.944 10.480 2.169 1.00 94.75 89 ASP A O 1
ATOM 666 N N . VAL A 1 90 ? 5.820 10.795 4.389 1.00 95.62 90 VAL A N 1
ATOM 667 C CA . VAL A 1 90 ? 4.490 11.405 4.421 1.00 95.62 90 VAL A CA 1
ATOM 668 C C . VAL A 1 90 ? 4.612 12.783 5.049 1.00 95.62 90 VAL A C 1
ATOM 670 O O . VAL A 1 90 ? 4.886 12.912 6.243 1.00 95.62 90 VAL A O 1
ATOM 673 N N . ASN A 1 91 ? 4.356 13.822 4.259 1.00 95.56 91 ASN A N 1
ATOM 674 C CA . ASN A 1 91 ? 4.361 15.201 4.730 1.00 95.56 91 ASN A CA 1
ATOM 675 C C . ASN A 1 91 ? 2.936 15.766 4.736 1.00 95.56 91 ASN A C 1
ATOM 677 O O . ASN A 1 91 ? 2.321 15.938 3.686 1.00 95.56 91 ASN A O 1
ATOM 681 N N . VAL A 1 92 ? 2.402 16.070 5.919 1.00 94.69 92 VAL A N 1
ATOM 682 C CA . VAL A 1 92 ? 1.094 16.727 6.053 1.00 94.69 92 VAL A CA 1
ATOM 683 C C . VAL A 1 92 ? 1.285 18.229 5.860 1.00 94.69 92 VAL A C 1
ATOM 685 O O . VAL A 1 92 ? 1.884 18.898 6.697 1.00 94.69 92 VAL A O 1
ATOM 688 N N . VAL A 1 93 ? 0.764 18.758 4.755 1.00 95.12 93 VAL A N 1
ATOM 689 C CA . VAL A 1 93 ? 0.978 20.150 4.336 1.00 95.12 93 VAL A CA 1
ATOM 690 C C . VAL A 1 93 ? 0.025 21.104 5.048 1.00 95.12 93 VAL A C 1
ATOM 692 O O . VAL A 1 93 ? 0.419 22.191 5.468 1.00 95.12 93 VAL A O 1
ATOM 695 N N . GLY A 1 94 ? -1.241 20.712 5.191 1.00 93.56 94 GLY A N 1
ATOM 696 C CA . GLY A 1 94 ? -2.262 21.588 5.753 1.00 93.56 94 GLY A CA 1
ATOM 697 C C . GLY A 1 94 ? -3.671 21.025 5.646 1.00 93.56 94 GLY A C 1
ATOM 698 O O . GLY A 1 94 ? -3.868 19.838 5.399 1.00 93.56 94 GLY A O 1
ATOM 699 N N . ALA A 1 95 ? -4.663 21.884 5.869 1.00 94.94 95 ALA A N 1
ATOM 700 C CA . ALA A 1 95 ? -6.068 21.539 5.677 1.00 94.94 95 ALA A CA 1
ATOM 701 C C . ALA A 1 95 ? -6.435 21.535 4.186 1.00 94.94 95 ALA A C 1
ATOM 703 O O . ALA A 1 95 ? -5.927 22.353 3.427 1.00 94.94 95 ALA A O 1
ATOM 704 N N . SER A 1 96 ? -7.343 20.640 3.799 1.00 95.25 96 SER A N 1
ATOM 705 C CA . SER A 1 96 ? -7.946 20.597 2.467 1.00 95.25 96 SER A CA 1
ATOM 706 C C . SER A 1 96 ? -9.418 21.005 2.538 1.00 95.25 96 SER A C 1
ATOM 708 O O . SER A 1 96 ? -10.138 20.597 3.450 1.00 95.25 96 SER A O 1
ATOM 710 N N . ASP A 1 97 ? -9.885 21.751 1.538 1.00 94.88 97 ASP A N 1
ATOM 711 C CA . ASP A 1 97 ? -11.279 22.204 1.440 1.00 94.88 97 ASP A CA 1
ATOM 712 C C . ASP A 1 97 ? -12.254 21.108 0.965 1.00 94.88 97 ASP A C 1
ATOM 714 O O . ASP A 1 97 ? -13.467 21.322 0.941 1.00 94.88 97 ASP A O 1
ATOM 718 N N . VAL A 1 98 ? -11.753 19.921 0.600 1.00 95.38 98 VAL A N 1
ATOM 719 C CA . VAL A 1 98 ? -12.577 18.811 0.083 1.00 95.38 98 VAL A CA 1
ATOM 720 C C . VAL A 1 98 ? -13.611 18.330 1.104 1.00 95.38 98 VAL A C 1
ATOM 722 O O . VAL A 1 98 ? -14.728 17.965 0.733 1.00 95.38 98 VAL A O 1
ATOM 725 N N . ALA A 1 99 ? -13.251 18.318 2.388 1.00 92.31 99 ALA A N 1
ATOM 726 C CA . ALA A 1 99 ? -14.156 17.997 3.485 1.00 92.31 99 ALA A CA 1
ATOM 727 C C . ALA A 1 99 ? -13.622 18.563 4.814 1.00 92.31 99 ALA A C 1
ATOM 729 O O . ALA A 1 99 ? -12.407 18.671 4.988 1.00 92.31 99 ALA A O 1
ATOM 730 N N . PRO A 1 100 ? -14.490 18.874 5.796 1.00 89.06 100 PRO A N 1
ATOM 731 C CA . PRO A 1 100 ? -14.042 19.259 7.132 1.00 89.06 100 PRO A CA 1
ATOM 732 C C . PRO A 1 100 ? -13.119 18.200 7.752 1.00 89.06 100 PRO A C 1
ATOM 734 O O . PRO A 1 100 ? -13.520 17.053 7.919 1.00 89.06 100 PRO A O 1
ATOM 737 N N . GLY A 1 101 ? -11.893 18.592 8.106 1.00 89.00 101 GLY A N 1
ATOM 738 C CA . GLY A 1 101 ? -10.884 17.687 8.672 1.00 89.00 101 GLY A CA 1
ATOM 739 C C . GLY A 1 101 ? -10.030 16.947 7.636 1.00 89.00 101 GLY A C 1
ATOM 740 O O . GLY A 1 101 ? -9.117 16.221 8.025 1.00 89.00 101 GLY A O 1
ATOM 741 N N . ALA A 1 102 ? -10.276 17.138 6.336 1.00 94.81 102 ALA A N 1
ATOM 742 C CA . ALA A 1 102 ? -9.383 16.648 5.293 1.00 94.81 102 ALA A CA 1
ATOM 743 C C . ALA A 1 102 ? -8.041 17.394 5.332 1.00 94.81 102 ALA A C 1
ATOM 745 O O . ALA A 1 102 ? -7.964 18.571 5.703 1.00 94.81 102 ALA A O 1
ATOM 746 N N . LYS A 1 103 ? -6.979 16.699 4.940 1.00 95.62 103 LYS A N 1
ATOM 747 C CA . LYS A 1 103 ? -5.607 17.193 4.935 1.00 95.62 103 LYS A CA 1
ATOM 748 C C . LYS A 1 103 ? -5.010 17.070 3.546 1.00 95.62 103 LYS A C 1
ATOM 750 O O . LYS A 1 103 ? -5.182 16.053 2.881 1.00 95.62 103 LYS A O 1
ATOM 755 N N . GLU A 1 104 ? -4.282 18.094 3.138 1.00 97.62 104 GLU A N 1
ATOM 756 C CA . GLU A 1 104 ? -3.356 18.003 2.017 1.00 97.62 104 GLU A CA 1
ATOM 757 C C . GLU A 1 104 ? -2.095 17.271 2.470 1.00 97.62 104 GLU A C 1
ATOM 759 O O . GLU A 1 104 ? -1.532 17.592 3.522 1.00 97.62 104 GLU A O 1
ATOM 764 N N . VAL A 1 105 ? -1.669 16.274 1.698 1.00 97.00 105 VAL A N 1
ATOM 765 C CA . VAL A 1 105 ? -0.547 15.399 2.048 1.00 97.00 105 VAL A CA 1
ATOM 766 C C . VAL A 1 105 ? 0.349 15.199 0.832 1.00 97.00 105 VAL A C 1
ATOM 768 O O . VAL A 1 105 ? -0.143 14.949 -0.266 1.00 97.00 105 VAL A O 1
ATOM 771 N N . ASP A 1 106 ? 1.658 15.301 1.021 1.00 97.88 106 ASP A N 1
ATOM 772 C CA . ASP A 1 106 ? 2.645 14.889 0.026 1.00 97.88 106 ASP A CA 1
ATOM 773 C C . ASP A 1 106 ? 3.107 13.477 0.377 1.00 97.88 106 ASP A C 1
ATOM 775 O O . ASP A 1 106 ? 3.645 13.245 1.464 1.00 97.88 106 ASP A O 1
ATOM 779 N N . LEU A 1 107 ? 2.872 12.533 -0.532 1.00 97.38 107 LEU A N 1
ATOM 780 C CA . LEU A 1 107 ? 3.390 11.172 -0.435 1.00 97.38 107 LEU A CA 1
ATOM 781 C C . LEU A 1 107 ? 4.650 11.099 -1.287 1.00 97.38 107 LEU A C 1
ATOM 783 O O . LEU A 1 107 ? 4.577 11.166 -2.513 1.00 97.38 107 LEU A O 1
ATOM 787 N N . ILE A 1 108 ? 5.803 11.007 -0.640 1.00 97.56 108 ILE A N 1
ATOM 788 C CA . ILE A 1 108 ? 7.105 11.057 -1.294 1.00 97.56 108 ILE A CA 1
ATOM 789 C C . ILE A 1 108 ? 7.645 9.633 -1.334 1.00 97.56 108 ILE A C 1
ATOM 791 O O . ILE A 1 108 ? 7.986 9.071 -0.303 1.00 97.56 108 ILE A O 1
ATOM 795 N N . VAL A 1 109 ? 7.735 9.048 -2.523 1.00 96.06 109 VAL A N 1
ATOM 796 C CA . VAL A 1 109 ? 8.364 7.741 -2.733 1.00 96.06 109 VAL A CA 1
ATOM 797 C C . VAL A 1 109 ? 9.863 7.962 -2.862 1.00 96.06 109 VAL A C 1
ATOM 799 O O . VAL A 1 109 ? 10.323 8.481 -3.880 1.00 96.06 109 VAL A O 1
ATOM 802 N N . ASN A 1 110 ? 10.614 7.634 -1.815 1.00 92.81 110 ASN A N 1
ATOM 803 C CA . ASN A 1 110 ? 12.055 7.878 -1.738 1.00 92.81 110 ASN A CA 1
ATOM 804 C C . ASN A 1 110 ? 12.864 6.771 -1.049 1.00 92.81 110 ASN A C 1
ATOM 806 O O . ASN A 1 110 ? 14.086 6.901 -1.004 1.00 92.81 110 ASN A O 1
ATOM 810 N N . ASP A 1 111 ? 12.222 5.709 -0.553 1.00 89.62 111 ASP A N 1
ATOM 811 C CA . ASP A 1 111 ? 12.938 4.555 -0.001 1.00 89.62 111 ASP A CA 1
ATOM 812 C C . ASP A 1 111 ? 13.163 3.483 -1.064 1.00 89.62 111 ASP A C 1
ATOM 814 O O . ASP A 1 111 ? 14.289 3.059 -1.300 1.00 89.62 111 ASP A O 1
ATOM 818 N N . TYR A 1 112 ? 12.071 3.032 -1.687 1.00 92.00 112 TYR A N 1
ATOM 819 C CA . TYR A 1 112 ? 12.071 1.956 -2.671 1.00 92.00 112 TYR A CA 1
ATOM 820 C C . TYR A 1 112 ? 10.808 2.005 -3.539 1.00 92.00 112 TYR A C 1
ATOM 822 O O . TYR A 1 112 ? 9.777 2.565 -3.149 1.00 92.00 112 TYR A O 1
ATOM 830 N N . LEU A 1 113 ? 10.876 1.360 -4.704 1.00 94.75 113 LEU A N 1
ATOM 831 C CA . LEU A 1 113 ? 9.747 1.115 -5.598 1.00 94.75 113 LEU A CA 1
ATOM 832 C C . LEU A 1 113 ? 10.000 -0.193 -6.343 1.00 94.75 113 LEU A C 1
ATOM 834 O O . LEU A 1 113 ? 10.866 -0.254 -7.213 1.00 94.75 113 LEU A O 1
ATOM 838 N N . THR A 1 114 ? 9.230 -1.231 -6.030 1.00 95.19 114 THR A N 1
ATOM 839 C CA . THR A 1 114 ? 9.343 -2.537 -6.678 1.00 95.19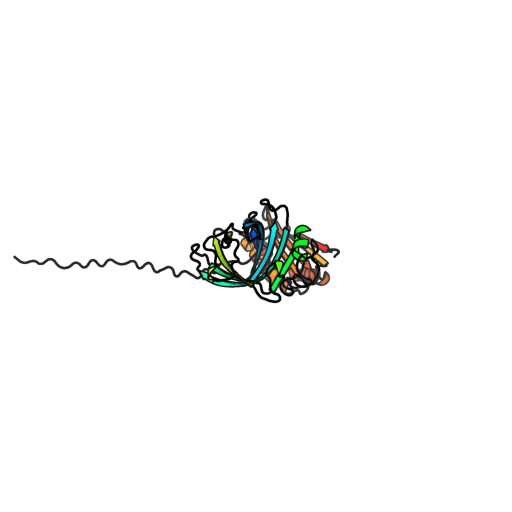 114 THR A CA 1
ATOM 840 C C . THR A 1 114 ? 8.108 -2.872 -7.500 1.00 95.19 114 THR A C 1
ATOM 842 O O . THR A 1 114 ? 6.988 -2.433 -7.223 1.00 95.19 114 THR A O 1
ATOM 845 N N . VAL A 1 115 ? 8.323 -3.679 -8.534 1.00 96.25 115 VAL A N 1
ATOM 846 C CA . VAL A 1 115 ? 7.289 -4.195 -9.428 1.00 96.25 115 VAL A CA 1
ATOM 847 C C . VAL A 1 115 ? 7.381 -5.715 -9.432 1.00 96.25 115 VAL A C 1
ATOM 849 O O . VAL A 1 115 ? 8.467 -6.275 -9.530 1.00 96.25 115 VAL A O 1
ATOM 852 N N . THR A 1 116 ? 6.240 -6.398 -9.387 1.00 97.81 116 THR A N 1
ATOM 853 C CA . THR A 1 116 ? 6.146 -7.836 -9.668 1.00 97.81 116 THR A CA 1
ATOM 854 C C . THR A 1 116 ? 5.062 -8.078 -10.718 1.00 97.81 116 THR A C 1
ATOM 856 O O . THR A 1 116 ? 3.873 -7.974 -10.393 1.00 97.81 116 THR A O 1
ATOM 859 N N . PRO A 1 117 ? 5.402 -8.424 -11.973 1.00 92.81 117 PRO A N 1
ATOM 860 C CA . PRO A 1 117 ? 4.397 -8.762 -12.974 1.00 92.81 117 PRO A CA 1
ATOM 861 C C . PRO A 1 117 ? 3.698 -10.073 -12.595 1.00 92.81 117 PRO A C 1
ATOM 863 O O . PRO A 1 117 ? 4.340 -11.049 -12.208 1.00 92.81 117 PRO A O 1
ATOM 866 N N . LYS A 1 118 ? 2.369 -10.119 -12.712 1.00 91.69 118 LYS A N 1
ATOM 867 C CA . LYS A 1 118 ? 1.550 -11.294 -12.346 1.00 91.69 118 LYS A CA 1
ATOM 868 C C . LYS A 1 118 ? 1.000 -12.050 -13.546 1.00 91.69 118 LYS A C 1
ATOM 870 O O . LYS A 1 118 ? 0.425 -13.123 -13.385 1.00 91.69 118 LYS A O 1
ATOM 875 N N . MET A 1 119 ? 1.233 -11.531 -14.748 1.00 85.06 119 MET A N 1
ATOM 876 C CA . MET A 1 119 ? 0.881 -12.198 -15.991 1.00 85.06 119 MET A CA 1
ATOM 877 C C . MET A 1 119 ? 1.888 -11.915 -17.104 1.00 85.06 119 MET A C 1
ATOM 879 O O . MET A 1 119 ? 2.507 -10.850 -17.148 1.00 85.06 119 MET A O 1
ATOM 883 N N . GLU A 1 120 ? 1.972 -12.849 -18.051 1.00 89.38 120 GLU A N 1
ATOM 884 C CA . GLU A 1 120 ? 2.892 -12.786 -19.193 1.00 89.38 120 GLU A CA 1
ATOM 885 C C . GLU A 1 120 ? 2.719 -11.516 -20.028 1.00 89.38 120 GLU A C 1
ATOM 887 O O . GLU A 1 120 ? 3.699 -10.895 -20.420 1.00 89.38 120 GLU A O 1
ATOM 892 N N . GLY A 1 121 ? 1.477 -11.077 -20.260 1.00 82.88 121 GLY A N 1
ATOM 893 C CA . GLY A 1 121 ? 1.218 -9.854 -21.025 1.00 82.88 121 GLY A CA 1
ATOM 894 C C . GLY A 1 121 ? 1.825 -8.604 -20.379 1.00 82.88 121 GLY A C 1
ATOM 895 O O . GLY A 1 121 ? 2.336 -7.739 -21.085 1.00 82.88 121 GLY A O 1
ATOM 896 N N . PHE A 1 122 ? 1.828 -8.534 -19.044 1.00 85.06 122 PHE A N 1
ATOM 897 C CA . PHE A 1 122 ? 2.403 -7.403 -18.318 1.00 85.06 122 PHE A CA 1
ATOM 898 C C . PHE A 1 122 ? 3.932 -7.486 -18.267 1.00 85.06 122 PHE A C 1
ATOM 900 O O . PHE A 1 122 ? 4.602 -6.488 -18.505 1.00 85.06 122 PHE A O 1
ATOM 907 N N . ALA A 1 123 ? 4.498 -8.678 -18.042 1.00 89.44 123 ALA A N 1
ATOM 908 C CA . ALA A 1 123 ? 5.945 -8.885 -18.153 1.00 89.44 123 ALA A CA 1
ATOM 909 C C . ALA A 1 123 ? 6.454 -8.550 -19.567 1.00 89.44 123 ALA A C 1
ATOM 911 O O . ALA A 1 123 ? 7.474 -7.885 -19.721 1.00 89.44 123 ALA A O 1
ATOM 912 N N . GLY A 1 124 ? 5.717 -8.953 -20.606 1.00 87.12 124 GLY A N 1
ATOM 913 C CA . GLY A 1 124 ? 6.005 -8.616 -21.999 1.00 87.12 124 GLY A CA 1
ATOM 914 C C . GLY A 1 124 ? 5.948 -7.114 -22.280 1.00 87.12 124 GLY A C 1
ATOM 915 O O . GLY A 1 124 ? 6.802 -6.609 -23.001 1.00 87.12 124 GLY A O 1
ATOM 916 N N . PHE A 1 125 ? 4.994 -6.396 -21.678 1.00 87.31 125 PHE A N 1
ATOM 917 C CA . PHE A 1 125 ? 4.936 -4.933 -21.736 1.00 87.31 125 PHE A CA 1
ATOM 918 C C . PHE A 1 125 ? 6.161 -4.281 -21.078 1.00 87.31 125 PHE A C 1
ATOM 920 O O . PHE A 1 125 ? 6.775 -3.405 -21.674 1.00 87.31 125 PHE A O 1
ATOM 927 N N . LEU A 1 126 ? 6.579 -4.738 -19.894 1.00 91.19 126 LEU A N 1
ATOM 928 C CA . LEU A 1 126 ? 7.792 -4.216 -19.250 1.00 91.19 126 LEU A CA 1
ATOM 929 C C . LEU A 1 126 ? 9.051 -4.501 -20.090 1.00 91.19 126 LEU A C 1
ATOM 931 O O . LEU A 1 126 ? 9.886 -3.622 -20.293 1.00 91.19 126 LEU A O 1
ATOM 935 N N . ASN A 1 127 ? 9.135 -5.702 -20.667 1.00 95.06 127 ASN A N 1
ATOM 936 C CA . ASN A 1 127 ? 10.213 -6.122 -21.565 1.00 95.06 127 ASN A CA 1
ATOM 937 C C . ASN A 1 127 ? 10.173 -5.464 -22.958 1.00 95.06 127 ASN A C 1
ATOM 939 O O . ASN A 1 127 ? 11.066 -5.726 -23.761 1.00 95.06 127 ASN A O 1
ATOM 943 N N . SER A 1 128 ? 9.169 -4.637 -23.281 1.00 92.81 128 SER A N 1
ATOM 944 C CA . SER A 1 128 ? 9.171 -3.876 -24.539 1.00 92.81 128 SER A CA 1
ATOM 945 C C . SER A 1 128 ? 10.070 -2.640 -24.482 1.00 92.81 128 SER A C 1
ATOM 947 O O . SER A 1 128 ? 10.265 -1.988 -25.505 1.00 92.81 128 SER A O 1
ATOM 949 N N . ALA A 1 129 ? 10.566 -2.285 -23.293 1.00 91.25 129 ALA A N 1
ATOM 950 C CA . ALA A 1 129 ? 11.575 -1.253 -23.120 1.00 91.25 129 ALA A CA 1
ATOM 951 C C . ALA A 1 129 ? 12.922 -1.685 -23.726 1.00 91.25 129 ALA A C 1
ATOM 953 O O . ALA A 1 129 ? 13.233 -2.876 -23.803 1.00 91.25 129 ALA A O 1
ATOM 954 N N . ASP A 1 130 ? 13.750 -0.710 -24.103 1.00 91.56 130 ASP A N 1
ATOM 955 C CA . ASP A 1 130 ? 15.137 -0.986 -24.481 1.00 91.56 130 ASP A CA 1
ATOM 956 C C . ASP A 1 130 ? 15.896 -1.669 -23.318 1.00 91.56 130 ASP A C 1
ATOM 958 O O . ASP A 1 130 ? 15.591 -1.407 -22.148 1.00 91.56 130 ASP A O 1
ATOM 962 N N . PRO A 1 131 ? 16.901 -2.524 -23.595 1.00 89.00 131 PRO A N 1
ATOM 963 C CA . PRO A 1 131 ? 17.667 -3.201 -22.550 1.00 89.00 131 PRO A CA 1
ATOM 964 C C . PRO A 1 131 ? 18.230 -2.228 -21.503 1.00 89.00 131 PRO A C 1
ATOM 966 O O . PRO A 1 131 ? 18.942 -1.284 -21.844 1.00 89.00 131 PRO A O 1
ATOM 969 N N . GLY A 1 132 ? 17.915 -2.472 -20.227 1.00 87.69 132 GLY A N 1
ATOM 970 C CA . GLY A 1 132 ? 18.327 -1.629 -19.098 1.00 87.69 132 GLY A CA 1
ATOM 971 C C . GLY A 1 132 ? 17.527 -0.332 -18.921 1.00 87.69 132 GLY A C 1
ATOM 972 O O . GLY A 1 132 ? 17.848 0.449 -18.033 1.00 87.69 132 GLY A O 1
ATOM 973 N N . ALA A 1 133 ? 16.497 -0.079 -19.739 1.00 92.12 133 ALA A N 1
ATOM 974 C CA . ALA A 1 133 ? 15.632 1.095 -19.603 1.00 92.12 133 ALA A CA 1
ATOM 975 C C . ALA A 1 133 ? 14.412 0.860 -18.690 1.00 92.12 133 ALA A C 1
ATOM 977 O O . ALA A 1 133 ? 13.679 1.809 -18.404 1.00 92.12 133 ALA A O 1
ATOM 978 N N . CYS A 1 134 ? 14.160 -0.380 -18.260 1.00 93.44 134 CYS A N 1
ATOM 979 C CA . CYS A 1 134 ? 13.136 -0.706 -17.272 1.00 93.44 134 CYS A CA 1
ATOM 980 C C . CYS A 1 134 ? 13.485 -1.964 -16.486 1.00 93.44 134 CYS A C 1
ATOM 982 O O . CYS A 1 134 ? 13.363 -3.068 -17.012 1.00 93.44 134 CYS A O 1
ATOM 984 N N . GLY A 1 135 ? 13.874 -1.783 -15.225 1.00 94.25 135 GLY A N 1
ATOM 985 C CA . GLY A 1 135 ? 14.425 -2.857 -14.401 1.00 94.25 135 GLY A CA 1
ATOM 986 C C . GLY A 1 135 ? 15.908 -3.109 -14.679 1.00 94.25 135 GLY A C 1
ATOM 987 O O . GLY A 1 135 ? 16.448 -2.737 -15.726 1.00 94.25 135 GLY A O 1
ATOM 988 N N . ALA A 1 136 ? 16.572 -3.747 -13.718 1.00 91.88 136 ALA A N 1
ATOM 989 C CA . ALA A 1 136 ? 17.960 -4.181 -13.859 1.00 91.88 136 ALA A CA 1
ATOM 990 C C . ALA A 1 136 ? 18.082 -5.469 -14.692 1.00 91.88 136 ALA A C 1
ATOM 992 O O . ALA A 1 136 ? 19.109 -5.704 -15.332 1.00 91.88 136 ALA A O 1
ATOM 993 N N . GLU A 1 137 ? 17.034 -6.294 -14.697 1.00 94.50 137 GLU A N 1
ATOM 994 C CA . GLU A 1 137 ? 17.011 -7.601 -15.344 1.00 94.50 137 GLU A CA 1
ATOM 995 C C . GLU A 1 137 ? 15.772 -7.775 -16.229 1.00 94.50 137 GLU A C 1
ATOM 997 O O . GLU A 1 137 ? 14.822 -6.993 -16.200 1.00 94.50 137 GLU A O 1
ATOM 1002 N N . GLN A 1 138 ? 15.756 -8.849 -17.017 1.00 94.38 138 GLN A N 1
ATOM 1003 C CA . GLN A 1 138 ? 14.580 -9.213 -17.798 1.00 94.38 138 GLN A CA 1
ATOM 1004 C C . GLN A 1 138 ? 13.396 -9.545 -16.876 1.00 94.38 138 GLN A C 1
ATOM 1006 O O . GLN A 1 138 ? 13.524 -10.319 -15.928 1.00 94.38 138 GLN A O 1
ATOM 1011 N N . TRP A 1 139 ? 12.217 -9.009 -17.186 1.00 96.25 139 TRP A N 1
ATOM 1012 C CA . TRP A 1 139 ? 11.009 -9.244 -16.403 1.00 96.25 139 TRP A CA 1
ATOM 1013 C C . TRP A 1 139 ? 10.477 -10.658 -16.596 1.00 96.25 139 TRP A C 1
ATOM 1015 O O . TRP A 1 139 ? 10.232 -11.094 -17.725 1.00 96.25 139 TRP A O 1
ATOM 1025 N N . VAL A 1 140 ? 10.240 -11.341 -15.478 1.00 96.75 140 VAL A N 1
ATOM 1026 C CA . VAL A 1 140 ? 9.652 -12.682 -15.408 1.00 96.75 140 VAL A CA 1
ATOM 1027 C C . VAL A 1 140 ? 8.460 -12.636 -14.460 1.00 96.75 140 VAL A C 1
ATOM 1029 O O . VAL A 1 140 ? 8.511 -11.990 -13.414 1.00 96.75 140 VAL A O 1
ATOM 1032 N N . VAL A 1 141 ? 7.374 -13.320 -14.820 1.00 92.12 141 VAL A N 1
ATOM 1033 C CA . VAL A 1 141 ? 6.168 -13.409 -13.987 1.00 92.12 141 VAL A CA 1
ATOM 1034 C C . VAL A 1 141 ? 6.515 -13.911 -12.583 1.00 92.12 141 VAL A C 1
ATOM 1036 O O . VAL A 1 141 ? 7.180 -14.932 -12.421 1.00 92.12 141 VAL A O 1
ATOM 1039 N N . GLY A 1 142 ? 6.033 -13.201 -11.563 1.00 92.94 142 GLY A N 1
ATOM 1040 C CA . GLY A 1 142 ? 6.225 -13.541 -10.154 1.00 92.94 142 GLY A CA 1
ATOM 1041 C C . GLY A 1 142 ? 7.591 -13.167 -9.578 1.00 92.94 142 GLY A C 1
ATOM 1042 O O . GLY A 1 142 ? 7.771 -13.317 -8.372 1.00 92.94 142 GLY A O 1
ATOM 1043 N N . VAL A 1 143 ? 8.520 -12.663 -10.395 1.00 96.12 143 VAL A N 1
ATOM 1044 C CA . VAL A 1 143 ? 9.825 -12.172 -9.939 1.00 96.12 143 VAL A CA 1
ATOM 1045 C C . VAL A 1 143 ? 9.734 -10.669 -9.714 1.00 96.12 143 VAL A C 1
ATOM 1047 O O . VAL A 1 143 ? 9.398 -9.913 -10.625 1.00 96.12 143 VAL A O 1
ATOM 1050 N N . GLU A 1 144 ? 10.001 -10.252 -8.482 1.00 96.19 144 GLU A N 1
ATOM 1051 C CA . GLU A 1 144 ? 10.049 -8.845 -8.100 1.00 96.19 144 GLU A CA 1
ATOM 1052 C C . GLU A 1 144 ? 11.365 -8.211 -8.562 1.00 96.19 144 GLU A C 1
ATOM 1054 O O . GLU A 1 144 ? 12.419 -8.839 -8.456 1.00 96.19 144 GLU A O 1
ATOM 1059 N N . GLN A 1 145 ? 11.317 -6.966 -9.039 1.00 95.44 145 GLN A N 1
ATOM 1060 C CA . GLN A 1 145 ? 12.515 -6.141 -9.208 1.00 95.44 145 GLN A CA 1
ATOM 1061 C C . GLN A 1 145 ? 12.277 -4.722 -8.695 1.00 95.44 145 GLN A C 1
ATOM 1063 O O . GLN A 1 145 ? 11.162 -4.198 -8.781 1.00 95.44 145 GLN A O 1
ATOM 1068 N N . ASP A 1 146 ? 13.346 -4.102 -8.201 1.00 92.62 146 ASP A N 1
ATOM 1069 C CA . ASP A 1 146 ? 13.391 -2.679 -7.876 1.00 92.62 146 ASP A CA 1
ATOM 1070 C C . ASP A 1 146 ? 13.521 -1.850 -9.160 1.00 92.62 146 ASP A C 1
ATOM 1072 O O . ASP A 1 146 ? 14.350 -2.145 -10.023 1.00 92.62 146 ASP A O 1
ATOM 1076 N N . ILE A 1 147 ? 12.679 -0.825 -9.283 1.00 95.81 147 ILE A N 1
ATOM 1077 C CA . ILE A 1 147 ? 12.728 0.172 -10.356 1.00 95.81 147 ILE A CA 1
ATOM 1078 C C . ILE A 1 147 ? 12.953 1.595 -9.844 1.00 95.81 147 ILE A C 1
ATOM 1080 O O . ILE A 1 147 ? 12.999 2.520 -10.655 1.00 95.81 147 ILE A O 1
ATOM 1084 N N . PHE A 1 148 ? 13.087 1.789 -8.533 1.00 92.69 148 PHE A N 1
ATOM 1085 C CA . PHE A 1 148 ? 13.532 3.054 -7.966 1.00 92.69 148 PHE A CA 1
ATOM 1086 C C . PHE A 1 148 ? 14.962 3.339 -8.412 1.00 92.69 148 PHE A C 1
ATOM 1088 O O . PHE A 1 148 ? 15.229 4.390 -8.990 1.00 92.69 148 PHE A O 1
ATOM 1095 N N . GLU A 1 149 ? 15.873 2.381 -8.236 1.00 90.88 149 GLU A N 1
ATOM 1096 C CA . GLU A 1 149 ? 17.278 2.554 -8.618 1.00 90.88 149 GLU A CA 1
ATOM 1097 C C . GLU A 1 149 ? 17.490 2.424 -10.127 1.00 90.88 149 GLU A C 1
ATOM 1099 O O . GLU A 1 149 ? 18.210 3.227 -10.724 1.00 90.88 149 GLU A O 1
ATOM 1104 N N . SER A 1 150 ? 16.863 1.433 -10.768 1.00 93.62 150 SER A N 1
ATOM 1105 C CA . SER A 1 150 ? 17.076 1.168 -12.197 1.00 93.62 150 SER A CA 1
ATOM 1106 C C . SER A 1 150 ? 16.279 2.097 -13.113 1.00 93.62 150 SER A C 1
ATOM 1108 O O . SER A 1 150 ? 16.612 2.245 -14.287 1.00 93.62 150 SER A O 1
ATOM 1110 N N . GLY A 1 151 ? 15.196 2.691 -12.607 1.00 95.69 151 GLY A N 1
ATOM 1111 C CA . GLY A 1 151 ? 14.185 3.348 -13.425 1.00 95.69 151 GLY A CA 1
ATOM 1112 C C . GLY A 1 151 ? 13.332 2.361 -14.228 1.00 95.69 151 GLY A C 1
ATOM 1113 O O . GLY A 1 151 ? 13.611 1.158 -14.320 1.00 95.69 151 GLY A O 1
ATOM 1114 N N . CYS A 1 152 ? 12.272 2.898 -14.828 1.00 95.25 152 CYS A N 1
ATOM 1115 C CA . CYS A 1 152 ? 11.450 2.212 -15.811 1.00 95.25 152 CYS A CA 1
ATOM 1116 C C . CYS A 1 152 ? 10.744 3.187 -16.753 1.00 95.25 152 CYS A C 1
ATOM 1118 O O . CYS A 1 152 ? 9.715 3.776 -16.421 1.00 95.25 152 CYS A O 1
ATOM 1120 N N . SER A 1 153 ? 11.272 3.310 -17.972 1.00 91.69 153 SER A N 1
ATOM 1121 C CA . SER A 1 153 ? 10.793 4.245 -18.995 1.00 91.69 153 SER A CA 1
ATOM 1122 C C . SER A 1 153 ? 9.338 4.007 -19.398 1.00 91.69 153 SER A C 1
ATOM 1124 O O . SER A 1 153 ? 8.580 4.965 -19.535 1.00 91.69 153 SER A O 1
ATOM 1126 N N . VAL A 1 154 ? 8.914 2.745 -19.518 1.00 87.19 154 VAL A N 1
ATOM 1127 C CA . VAL A 1 154 ? 7.529 2.386 -19.880 1.00 87.19 154 VAL A CA 1
ATOM 1128 C C . VAL A 1 154 ? 6.518 2.675 -18.769 1.00 87.19 154 VAL A C 1
ATOM 1130 O O . VAL A 1 154 ? 5.329 2.794 -19.050 1.00 87.19 154 VAL A O 1
ATOM 1133 N N . LEU A 1 155 ? 6.979 2.830 -17.525 1.00 87.44 155 LEU A N 1
ATOM 1134 C CA . LEU A 1 155 ? 6.167 3.277 -16.390 1.00 87.44 155 LEU A CA 1
ATOM 1135 C C . LEU A 1 155 ? 6.404 4.757 -16.043 1.00 87.44 155 LEU A C 1
ATOM 1137 O O . LEU A 1 155 ? 5.836 5.250 -15.074 1.00 87.44 155 LEU A O 1
ATOM 1141 N N . GLY A 1 156 ? 7.232 5.473 -16.814 1.00 87.75 156 GLY A N 1
ATOM 1142 C CA . GLY A 1 156 ? 7.559 6.879 -16.561 1.00 87.75 156 GLY A CA 1
ATOM 1143 C C . GLY A 1 156 ? 8.405 7.119 -15.306 1.00 87.75 156 GLY A C 1
ATOM 1144 O O . GLY A 1 156 ? 8.426 8.236 -14.797 1.00 87.75 156 GLY A O 1
ATOM 1145 N N . VAL A 1 157 ? 9.099 6.095 -14.803 1.00 91.31 157 VAL A N 1
ATOM 1146 C CA . VAL A 1 157 ? 9.930 6.174 -13.595 1.00 91.31 157 VAL A CA 1
ATOM 1147 C C . VAL A 1 157 ? 11.372 6.474 -13.985 1.00 91.31 157 VAL A C 1
ATOM 1149 O O . VAL A 1 157 ? 11.995 5.720 -14.736 1.00 91.31 157 VAL A O 1
ATOM 1152 N N . ALA A 1 158 ? 11.918 7.572 -13.467 1.00 94.12 158 ALA A N 1
ATOM 1153 C CA . ALA A 1 158 ? 13.324 7.911 -13.637 1.00 94.12 158 ALA A CA 1
ATOM 1154 C C . ALA A 1 158 ? 14.180 7.236 -12.555 1.00 94.12 158 ALA A C 1
ATOM 1156 O O . ALA A 1 158 ? 13.799 7.187 -11.389 1.00 94.12 158 ALA A O 1
ATOM 1157 N N . ALA A 1 159 ? 15.350 6.738 -12.952 1.00 94.06 159 ALA A N 1
ATOM 1158 C CA . ALA A 1 159 ? 16.298 6.084 -12.056 1.00 94.06 159 ALA A CA 1
ATOM 1159 C C . ALA A 1 159 ? 16.787 7.029 -10.944 1.00 94.06 159 ALA A C 1
ATOM 1161 O O . ALA A 1 159 ? 17.225 8.146 -11.227 1.00 94.06 159 ALA A O 1
ATOM 1162 N N . ASN A 1 160 ? 16.784 6.546 -9.701 1.00 92.25 160 ASN A N 1
ATOM 1163 C CA . ASN A 1 160 ? 17.232 7.234 -8.484 1.00 92.25 160 ASN A CA 1
ATOM 1164 C C . ASN A 1 160 ? 16.540 8.586 -8.240 1.00 92.25 160 ASN A C 1
ATOM 1166 O O . ASN A 1 160 ? 17.132 9.496 -7.654 1.00 92.25 160 ASN A O 1
ATOM 1170 N N . ALA A 1 161 ? 15.308 8.744 -8.723 1.00 93.31 161 ALA A N 1
ATOM 1171 C CA . ALA A 1 161 ? 14.555 9.982 -8.602 1.00 93.31 161 ALA A CA 1
ATOM 1172 C C . ALA A 1 161 ? 13.340 9.774 -7.689 1.00 93.31 161 ALA A C 1
ATOM 1174 O O . ALA A 1 161 ? 12.403 9.075 -8.081 1.00 93.31 161 ALA A O 1
ATOM 1175 N N . PRO A 1 162 ? 13.314 10.409 -6.503 1.00 94.50 162 PRO A N 1
ATOM 1176 C CA . PRO A 1 162 ? 12.110 10.471 -5.697 1.00 94.50 162 PRO A CA 1
ATOM 1177 C C . PRO A 1 162 ? 10.935 11.057 -6.475 1.00 94.50 162 PRO A C 1
ATOM 1179 O O . PRO A 1 162 ? 11.090 12.037 -7.210 1.00 94.50 162 PRO A O 1
ATOM 1182 N N . THR A 1 163 ? 9.751 10.494 -6.269 1.00 93.88 163 THR A N 1
ATOM 1183 C CA . THR A 1 163 ? 8.507 11.007 -6.851 1.00 93.88 163 THR A CA 1
ATOM 1184 C C . THR A 1 163 ? 7.554 11.427 -5.750 1.00 93.88 163 THR A C 1
ATOM 1186 O O . THR A 1 163 ? 7.373 10.689 -4.785 1.00 93.88 163 THR A O 1
ATOM 1189 N N . THR A 1 164 ? 6.904 12.573 -5.921 1.00 96.62 164 THR A N 1
ATOM 1190 C CA . THR A 1 164 ? 5.886 13.056 -4.987 1.00 96.62 164 THR A CA 1
ATOM 1191 C C . THR A 1 164 ? 4.509 12.929 -5.621 1.00 96.62 164 THR A C 1
ATOM 1193 O O . THR A 1 164 ? 4.275 13.487 -6.692 1.00 96.62 164 THR A O 1
ATOM 1196 N N . GLU A 1 165 ? 3.593 12.229 -4.954 1.00 96.06 165 GLU A N 1
ATOM 1197 C CA . GLU A 1 165 ? 2.162 12.348 -5.229 1.00 96.06 165 GLU A CA 1
ATOM 1198 C C . GLU A 1 165 ? 1.535 13.396 -4.301 1.00 96.06 165 GLU A C 1
ATOM 1200 O O . GLU A 1 165 ? 1.598 13.286 -3.073 1.00 96.06 165 GLU A O 1
ATOM 1205 N N . TYR A 1 166 ? 0.884 14.394 -4.897 1.00 97.94 166 TYR A N 1
ATOM 1206 C CA . TYR A 1 166 ? 0.142 15.429 -4.183 1.00 97.94 166 TYR A CA 1
ATOM 1207 C C . TYR A 1 166 ? -1.294 14.963 -3.920 1.00 97.94 166 TYR A C 1
ATOM 1209 O O . TYR A 1 166 ? -2.169 15.032 -4.781 1.00 97.94 166 TYR A O 1
ATOM 1217 N N . GLU A 1 167 ? -1.549 14.482 -2.706 1.00 97.12 167 GLU A N 1
ATOM 1218 C CA . GLU A 1 167 ? -2.782 13.795 -2.321 1.00 97.12 167 GLU A CA 1
ATOM 1219 C C . GLU A 1 167 ? -3.633 14.607 -1.321 1.00 97.12 167 GLU A C 1
ATOM 1221 O O . GLU A 1 167 ? -3.194 15.601 -0.736 1.00 97.12 167 GLU A O 1
ATOM 1226 N N . VAL A 1 168 ? -4.880 14.181 -1.125 1.00 97.31 168 VAL A N 1
ATOM 1227 C CA . VAL A 1 168 ? -5.753 14.593 -0.023 1.00 97.31 168 VAL A CA 1
ATOM 1228 C C . VAL A 1 168 ? -6.133 13.361 0.793 1.00 97.31 168 VAL A C 1
ATOM 1230 O O . VAL A 1 168 ? -6.643 12.383 0.247 1.00 97.31 168 VAL A O 1
ATOM 1233 N N . LEU A 1 169 ? -5.927 13.412 2.109 1.00 96.94 169 LEU A N 1
ATOM 1234 C CA . LEU A 1 169 ? -6.350 12.367 3.040 1.00 96.94 169 LEU A CA 1
ATOM 1235 C C . LEU A 1 169 ? -7.452 12.882 3.961 1.00 96.94 169 LEU A C 1
ATOM 1237 O O . LEU A 1 169 ? -7.386 13.991 4.483 1.00 96.94 169 LEU A O 1
ATOM 1241 N N . HIS A 1 170 ? -8.463 12.060 4.202 1.00 95.06 170 HIS A N 1
ATOM 1242 C CA . HIS A 1 170 ? -9.541 12.379 5.128 1.00 95.06 170 HIS A CA 1
ATOM 1243 C C . HIS A 1 170 ? -9.879 11.145 5.952 1.00 95.06 170 HIS A C 1
ATOM 1245 O O . HIS A 1 170 ? -10.244 10.108 5.403 1.00 95.06 170 HIS A O 1
ATOM 1251 N N . PHE A 1 171 ? -9.756 11.248 7.272 1.00 90.81 171 PHE A N 1
ATOM 1252 C CA . PHE A 1 171 ? -10.205 10.204 8.183 1.00 90.81 171 PHE A CA 1
ATOM 1253 C C . PHE A 1 171 ? -11.596 10.550 8.704 1.00 90.81 171 PHE A C 1
ATOM 1255 O O . PHE A 1 171 ? -11.806 11.613 9.286 1.00 90.81 171 PHE A O 1
ATOM 1262 N N . SER A 1 172 ? -12.554 9.649 8.508 1.00 83.25 172 SER A N 1
ATOM 1263 C CA . SER A 1 172 ? -13.916 9.847 8.996 1.00 83.25 172 SER A CA 1
ATOM 1264 C C . SER A 1 172 ? -14.607 8.520 9.245 1.00 83.25 172 SER A C 1
ATOM 1266 O O . SER A 1 172 ? -14.532 7.605 8.426 1.00 83.25 172 SER A O 1
ATOM 1268 N N . ALA A 1 173 ? -15.283 8.417 10.392 1.00 80.38 173 ALA A N 1
ATOM 1269 C CA . ALA A 1 173 ? -16.049 7.238 10.792 1.00 80.38 173 ALA A CA 1
ATOM 1270 C C . ALA A 1 173 ? -15.263 5.913 10.654 1.00 80.38 173 ALA A C 1
ATOM 1272 O O . ALA A 1 173 ? -15.776 4.941 10.101 1.00 80.38 173 ALA A O 1
ATOM 1273 N N . GLY A 1 174 ? -14.002 5.885 11.108 1.00 80.06 174 GLY A N 1
ATOM 1274 C CA . GLY A 1 174 ? -13.160 4.678 11.079 1.00 80.06 174 GLY A CA 1
ATOM 1275 C C . GLY A 1 174 ? -12.568 4.327 9.708 1.00 80.06 174 GLY A C 1
ATOM 1276 O O . GLY A 1 174 ? -11.926 3.290 9.568 1.00 80.06 174 GLY A O 1
ATOM 1277 N N . HIS A 1 175 ? -12.760 5.181 8.704 1.00 89.00 175 HIS A N 1
ATOM 1278 C CA . HIS A 1 175 ? -12.322 4.953 7.332 1.00 89.00 175 HIS A CA 1
ATOM 1279 C C . HIS A 1 175 ? -11.340 6.030 6.875 1.00 89.00 175 HIS A C 1
ATOM 1281 O O . HIS A 1 175 ? -11.500 7.206 7.212 1.00 89.00 175 HIS A O 1
ATOM 1287 N N . LEU A 1 176 ? -10.356 5.628 6.071 1.00 94.81 176 LEU A N 1
ATOM 1288 C CA . LEU A 1 176 ? -9.391 6.530 5.451 1.00 94.81 176 LEU A CA 1
ATOM 1289 C C . LEU A 1 176 ? -9.734 6.725 3.977 1.00 94.81 176 LEU A C 1
ATOM 1291 O O . LEU A 1 176 ? -9.685 5.794 3.176 1.00 94.81 176 LEU A O 1
ATOM 1295 N N . TYR A 1 177 ? -10.059 7.955 3.614 1.00 95.31 177 TYR A N 1
ATOM 1296 C CA . TYR A 1 177 ? -10.349 8.362 2.251 1.00 95.31 177 TYR A CA 1
ATOM 1297 C C . TYR A 1 177 ? -9.111 9.017 1.652 1.00 95.31 177 TYR A C 1
ATOM 1299 O O . TYR A 1 177 ? -8.498 9.878 2.278 1.00 95.31 177 TYR A O 1
ATOM 1307 N N . PHE A 1 178 ? -8.779 8.615 0.431 1.00 96.69 178 PHE A N 1
ATOM 1308 C CA . PHE A 1 178 ? -7.832 9.326 -0.423 1.00 96.69 178 PHE A CA 1
ATOM 1309 C C . PHE A 1 178 ? -8.616 10.227 -1.380 1.00 96.69 178 PHE A C 1
ATOM 1311 O O . PHE A 1 178 ? -9.824 10.040 -1.577 1.00 96.69 178 PHE A O 1
ATOM 1318 N N . GLY A 1 179 ? -7.934 11.159 -2.027 1.00 95.94 179 GLY A N 1
ATOM 1319 C CA . GLY A 1 179 ? -8.482 11.934 -3.117 1.00 95.94 179 GLY A CA 1
ATOM 1320 C C . GLY A 1 179 ? -8.776 11.069 -4.343 1.00 95.94 179 GLY A C 1
ATOM 1321 O O . GLY A 1 179 ? -8.111 10.065 -4.609 1.00 95.94 179 GLY A O 1
ATOM 1322 N N . ALA A 1 180 ? -9.823 11.413 -5.086 1.00 93.19 180 ALA A N 1
ATOM 1323 C CA . ALA A 1 180 ? -10.205 10.707 -6.297 1.00 93.19 180 ALA A CA 1
ATOM 1324 C C . ALA A 1 180 ? -9.226 10.977 -7.435 1.00 93.19 180 ALA A C 1
ATOM 1326 O O . ALA A 1 180 ? -8.802 12.110 -7.664 1.00 93.19 180 ALA A O 1
ATOM 1327 N N . ARG A 1 181 ? -8.885 9.921 -8.178 1.00 90.25 181 ARG A N 1
ATOM 1328 C CA . ARG A 1 181 ? -7.961 10.051 -9.300 1.00 90.25 181 ARG A CA 1
ATOM 1329 C C . ARG A 1 181 ? -8.625 10.787 -10.467 1.00 90.25 181 ARG A C 1
ATOM 1331 O O . ARG A 1 181 ? -9.817 10.571 -10.710 1.00 90.25 181 ARG A O 1
ATOM 1338 N N . PRO A 1 182 ? -7.883 11.645 -11.186 1.00 87.75 182 PRO A N 1
ATOM 1339 C CA . PRO A 1 182 ? -8.424 12.374 -12.320 1.00 87.75 182 PRO A CA 1
ATOM 1340 C C . PRO A 1 182 ? -9.011 11.450 -13.391 1.00 87.75 182 PRO A C 1
ATOM 1342 O O . PRO A 1 182 ? -8.423 10.433 -13.753 1.00 87.75 182 PRO A O 1
ATOM 1345 N N . VAL A 1 183 ? -10.179 11.812 -13.925 1.00 85.00 183 VAL A N 1
ATOM 1346 C CA . VAL A 1 183 ? -10.881 11.013 -14.949 1.00 85.00 183 VAL A CA 1
ATOM 1347 C C . VAL A 1 183 ? -10.164 10.993 -16.300 1.00 85.00 183 VAL A C 1
ATOM 1349 O O . VAL A 1 183 ? -10.400 10.100 -17.107 1.00 85.00 183 VAL A O 1
ATOM 1352 N N . ASP A 1 184 ? -9.294 11.972 -16.538 1.00 84.69 184 ASP A N 1
ATOM 1353 C CA . ASP A 1 184 ? -8.403 12.050 -17.696 1.00 84.69 184 ASP A CA 1
ATOM 1354 C C . ASP A 1 184 ? -7.109 11.238 -17.501 1.00 84.69 184 ASP A C 1
ATOM 1356 O O . ASP A 1 184 ? -6.258 11.222 -18.387 1.00 84.69 184 ASP A O 1
ATOM 1360 N N . GLY A 1 185 ? -6.961 10.544 -16.366 1.00 81.88 185 GLY A N 1
ATOM 1361 C CA . GLY A 1 185 ? -5.832 9.662 -16.084 1.00 81.88 185 GLY A CA 1
ATOM 1362 C C . GLY A 1 185 ? -4.514 10.386 -15.814 1.00 81.88 185 GLY A C 1
ATOM 1363 O O . GLY A 1 185 ? -3.480 9.723 -15.760 1.00 81.88 185 GLY A O 1
ATOM 1364 N N . ARG A 1 186 ? -4.515 11.719 -15.655 1.00 85.62 186 ARG A N 1
ATOM 1365 C CA . ARG A 1 186 ? -3.286 12.461 -15.336 1.00 85.62 186 ARG A CA 1
ATOM 1366 C C . ARG A 1 186 ? -2.770 12.102 -13.928 1.00 85.62 186 ARG A C 1
ATOM 1368 O O . ARG A 1 186 ? -3.582 11.824 -13.038 1.00 85.62 186 ARG A O 1
ATOM 1375 N N . PRO A 1 187 ? -1.443 12.107 -13.706 1.00 87.31 187 PRO A N 1
ATOM 1376 C CA . PRO A 1 187 ? -0.873 11.873 -12.384 1.00 87.31 187 PRO A CA 1
ATOM 1377 C C . PRO A 1 187 ? -1.128 13.060 -11.445 1.00 87.31 187 PRO A C 1
ATOM 1379 O O . PRO A 1 187 ? -1.450 14.160 -11.886 1.00 87.31 187 PRO A O 1
ATOM 1382 N N . LEU A 1 188 ? -0.934 12.842 -10.144 1.00 93.25 188 LEU A N 1
ATOM 1383 C CA . LEU A 1 188 ? -0.975 13.888 -9.117 1.00 93.25 188 LEU A CA 1
ATOM 1384 C C . LEU A 1 188 ? 0.433 14.466 -8.906 1.00 93.25 188 LEU A C 1
ATOM 1386 O O . LEU A 1 188 ? 0.998 14.333 -7.824 1.00 93.25 188 LEU A O 1
ATOM 1390 N N . ALA A 1 189 ? 1.038 14.995 -9.973 1.00 92.31 189 ALA A N 1
ATOM 1391 C CA . ALA A 1 189 ? 2.475 15.285 -10.032 1.00 92.31 189 ALA A CA 1
ATOM 1392 C C . ALA A 1 189 ? 2.851 16.723 -9.634 1.00 92.31 189 ALA A C 1
ATOM 1394 O O . ALA A 1 189 ? 4.038 17.012 -9.477 1.00 92.31 189 ALA A O 1
ATOM 1395 N N . ALA A 1 190 ? 1.873 17.615 -9.465 1.00 95.56 190 ALA A N 1
ATOM 1396 C CA . ALA A 1 190 ? 2.069 18.974 -8.970 1.00 95.56 190 ALA A CA 1
ATOM 1397 C C . ALA A 1 190 ? 1.028 19.341 -7.889 1.00 95.56 190 ALA A C 1
ATOM 1399 O O . ALA A 1 190 ? -0.047 18.736 -7.847 1.00 95.56 190 ALA A O 1
ATOM 1400 N N . PRO A 1 191 ? 1.292 20.336 -7.018 1.00 96.19 191 PRO A N 1
ATOM 1401 C CA . PRO A 1 191 ? 0.332 20.773 -5.998 1.00 96.19 191 PRO A CA 1
ATOM 1402 C C . PRO A 1 191 ? -1.046 21.149 -6.565 1.00 96.19 191 PRO A C 1
ATOM 1404 O O . PRO A 1 191 ? -2.073 20.858 -5.959 1.00 96.19 191 PRO A O 1
ATOM 1407 N N . GLU A 1 192 ? -1.088 21.765 -7.746 1.00 95.00 192 GLU A N 1
ATOM 1408 C CA . GLU A 1 192 ? -2.323 22.115 -8.456 1.00 95.00 192 GLU A CA 1
ATOM 1409 C C . GLU A 1 192 ? -3.126 20.903 -8.959 1.00 95.00 192 GLU A C 1
ATOM 1411 O O . GLU A 1 192 ? -4.306 21.051 -9.282 1.00 95.00 192 GLU A O 1
ATOM 1416 N N . ASP A 1 193 ? -2.525 19.710 -8.994 1.00 95.00 193 ASP A N 1
ATOM 1417 C CA . ASP A 1 193 ? -3.207 18.474 -9.380 1.00 95.00 193 ASP A CA 1
ATOM 1418 C C . ASP A 1 193 ? -3.966 17.816 -8.222 1.00 95.00 193 ASP A C 1
ATOM 1420 O O . ASP A 1 193 ? -4.682 16.840 -8.467 1.00 95.00 193 ASP A O 1
ATOM 1424 N N . ARG A 1 194 ? -3.851 18.332 -6.984 1.00 96.06 194 ARG A N 1
ATOM 1425 C CA . ARG A 1 194 ? -4.496 17.741 -5.802 1.00 96.06 194 ARG A CA 1
ATOM 1426 C C . ARG A 1 194 ? -5.979 17.436 -6.052 1.00 96.06 194 ARG A C 1
ATOM 1428 O O . ARG A 1 194 ? -6.718 18.287 -6.561 1.00 96.06 194 ARG A O 1
ATOM 1435 N N . PRO A 1 195 ? -6.460 16.246 -5.653 1.00 95.81 195 PRO A N 1
ATOM 1436 C CA . PRO A 1 195 ? -7.855 15.892 -5.855 1.00 95.81 195 PRO A CA 1
ATOM 1437 C C . PRO A 1 195 ? -8.819 16.820 -5.121 1.00 95.81 195 PRO A C 1
ATOM 1439 O O . PRO A 1 195 ? -8.622 17.169 -3.962 1.00 95.81 195 PRO A O 1
ATOM 1442 N N . THR A 1 196 ? -9.928 17.144 -5.780 1.00 94.88 196 THR A N 1
ATOM 1443 C CA . THR A 1 196 ? -11.005 17.982 -5.225 1.00 94.88 196 THR A CA 1
ATOM 1444 C C . THR A 1 196 ? -12.211 17.173 -4.739 1.00 94.88 196 THR A C 1
ATOM 1446 O O . THR A 1 196 ? -13.217 17.731 -4.305 1.00 94.88 196 THR A O 1
ATOM 1449 N N . THR A 1 197 ? -12.132 15.844 -4.819 1.00 94.69 197 THR A N 1
ATOM 1450 C CA . THR A 1 197 ? -13.161 14.897 -4.366 1.00 94.69 197 THR A CA 1
ATOM 1451 C C . THR A 1 197 ? -12.492 13.676 -3.740 1.00 94.69 197 THR A C 1
ATOM 1453 O O . THR A 1 197 ? -11.298 13.466 -3.938 1.00 94.69 197 THR A O 1
ATOM 1456 N N . LEU A 1 198 ? -13.240 12.872 -2.981 1.00 94.25 198 LEU A N 1
ATOM 1457 C CA . LEU A 1 198 ? -12.735 11.6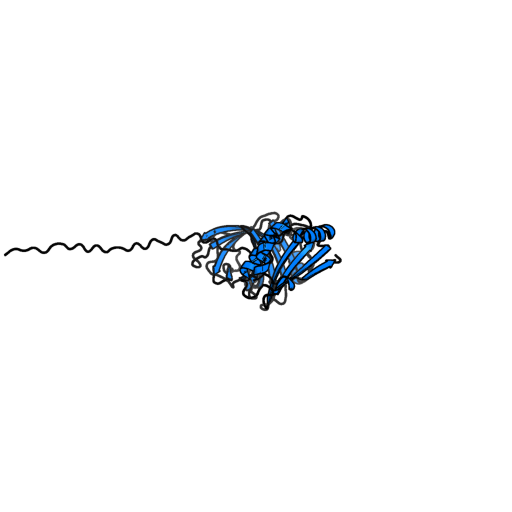67 -2.311 1.00 94.25 198 LEU A CA 1
ATOM 1458 C C . LEU A 1 198 ? -13.121 10.396 -3.083 1.00 94.25 198 LEU A C 1
ATOM 1460 O O . LEU A 1 198 ? -14.208 10.327 -3.659 1.00 94.25 198 LEU A O 1
ATOM 1464 N N . GLN A 1 199 ? -12.253 9.380 -3.065 1.00 93.00 199 GLN A N 1
ATOM 1465 C CA . GLN A 1 199 ? -12.541 8.048 -3.618 1.00 93.00 199 GLN A CA 1
ATOM 1466 C C . GLN A 1 199 ? -13.055 7.067 -2.560 1.00 93.00 199 GLN A C 1
ATOM 1468 O O . GLN A 1 199 ? -13.259 7.414 -1.397 1.00 93.00 199 GLN A O 1
ATOM 1473 N N . MET A 1 200 ? -13.266 5.819 -2.986 1.00 91.50 200 MET A N 1
ATOM 1474 C CA . MET A 1 200 ? -13.642 4.725 -2.098 1.00 91.50 200 MET A CA 1
ATOM 1475 C C . MET A 1 200 ? -12.666 4.612 -0.914 1.00 91.50 200 MET A C 1
ATOM 1477 O O . MET A 1 200 ? -11.449 4.692 -1.118 1.00 91.50 200 MET A O 1
ATOM 1481 N N . PRO A 1 201 ? -13.181 4.438 0.314 1.00 94.25 201 PRO A N 1
ATOM 1482 C CA . PRO A 1 201 ? -12.339 4.427 1.495 1.00 94.25 201 PRO A CA 1
ATOM 1483 C C . PRO A 1 201 ? -11.547 3.132 1.651 1.00 94.25 201 PRO A C 1
ATOM 1485 O O . PRO A 1 201 ? -11.912 2.068 1.148 1.00 94.25 201 PRO A O 1
ATOM 1488 N N . LEU A 1 202 ? -10.503 3.230 2.460 1.00 95.81 202 LEU A N 1
ATOM 1489 C CA . LEU A 1 202 ? -9.828 2.110 3.087 1.00 95.81 202 LEU A CA 1
ATOM 1490 C C . LEU A 1 202 ? -10.410 1.888 4.487 1.00 95.81 202 LEU A C 1
ATOM 1492 O O . LEU A 1 202 ? -10.744 2.847 5.192 1.00 95.81 202 LEU A O 1
ATOM 1496 N N . LYS A 1 203 ? -10.504 0.628 4.906 1.00 92.44 203 LYS A N 1
ATOM 1497 C CA . LYS A 1 203 ? -10.771 0.271 6.304 1.00 92.44 203 LYS A CA 1
ATOM 1498 C C . LYS A 1 203 ? -9.449 0.075 7.026 1.00 92.44 203 LYS A C 1
ATOM 1500 O O . LYS A 1 203 ? -8.514 -0.474 6.442 1.00 92.44 203 LYS A O 1
ATOM 1505 N N . ARG A 1 204 ? -9.377 0.474 8.293 1.00 87.50 204 ARG A N 1
ATOM 1506 C CA . ARG A 1 204 ? -8.266 0.051 9.145 1.00 87.50 204 ARG A CA 1
ATOM 1507 C C . ARG A 1 204 ? -8.410 -1.452 9.382 1.00 87.50 204 ARG A C 1
ATOM 1509 O O . ARG A 1 204 ? -9.518 -1.931 9.626 1.00 87.50 204 ARG A O 1
ATOM 1516 N N . LEU A 1 205 ? -7.320 -2.203 9.286 1.00 78.50 205 LEU A N 1
ATOM 1517 C CA . LEU A 1 205 ? -7.322 -3.575 9.770 1.00 78.50 205 LEU A CA 1
ATOM 1518 C C . LEU A 1 205 ? -7.416 -3.539 11.296 1.00 78.50 205 LEU A C 1
ATOM 1520 O O . LEU A 1 205 ? -6.490 -3.106 11.983 1.00 78.50 205 LEU A O 1
ATOM 1524 N N . GLU A 1 206 ? -8.559 -3.968 11.827 1.00 57.12 206 GLU A N 1
ATOM 1525 C CA . GLU A 1 206 ? -8.681 -4.287 13.246 1.00 57.12 206 GLU A CA 1
ATOM 1526 C C . GLU A 1 206 ? -7.796 -5.507 13.531 1.00 57.12 206 GLU A C 1
ATOM 1528 O O . GLU A 1 206 ? -7.883 -6.524 12.844 1.00 57.12 206 GLU A O 1
ATOM 1533 N N . GLY A 1 207 ? -6.866 -5.375 14.480 1.00 50.88 207 GLY A N 1
ATOM 1534 C CA . GLY A 1 207 ? -5.758 -6.328 14.609 1.00 50.88 207 GLY A CA 1
ATOM 1535 C C . GLY A 1 207 ? -4.682 -6.160 13.529 1.00 50.88 207 GLY A C 1
ATOM 1536 O O . GLY A 1 207 ? -4.124 -7.145 13.053 1.00 50.88 207 GLY A O 1
ATOM 1537 N N . GLY A 1 208 ? -4.433 -4.923 13.086 1.00 37.97 208 GLY A N 1
ATOM 1538 C CA . GLY A 1 208 ? -3.346 -4.598 12.167 1.00 37.97 208 GLY A CA 1
ATOM 1539 C C . GLY A 1 208 ? -1.987 -5.061 12.694 1.00 37.97 208 GLY A C 1
ATOM 1540 O O . GLY A 1 208 ? -1.727 -5.035 13.898 1.00 37.97 208 GLY A O 1
ATOM 1541 N N . MET A 1 209 ? -1.123 -5.482 11.770 1.00 40.81 209 MET A N 1
ATOM 1542 C CA . MET A 1 209 ? 0.276 -5.795 12.043 1.00 40.81 209 MET A CA 1
ATOM 1543 C C . MET A 1 209 ? 0.902 -4.699 12.914 1.00 40.81 209 MET A C 1
ATOM 1545 O O . MET A 1 209 ? 1.048 -3.558 12.482 1.00 40.81 209 MET A O 1
ATOM 1549 N N . THR A 1 210 ? 1.300 -5.046 14.136 1.00 40.31 210 THR A N 1
ATOM 1550 C CA . THR A 1 210 ? 2.205 -4.213 14.927 1.00 40.31 210 THR A CA 1
ATOM 1551 C C . THR A 1 210 ? 3.556 -4.236 14.222 1.00 40.31 210 THR A C 1
ATOM 1553 O O . THR A 1 210 ? 4.255 -5.232 14.351 1.00 40.31 210 THR A O 1
ATOM 1556 N N . GLN A 1 211 ? 3.858 -3.193 13.442 1.00 44.09 211 GLN A N 1
ATOM 1557 C CA . GLN A 1 211 ? 5.172 -2.837 12.890 1.00 44.09 211 GLN A CA 1
ATOM 1558 C C . GLN A 1 211 ? 5.961 -3.989 12.214 1.00 44.09 211 GLN A C 1
ATOM 1560 O O . GLN A 1 211 ? 6.429 -4.922 12.865 1.00 44.09 211 GLN A O 1
ATOM 1565 N N . LYS A 1 212 ? 6.234 -3.890 10.900 1.00 45.09 212 LYS A N 1
ATOM 1566 C CA . LYS A 1 212 ? 7.347 -4.654 10.300 1.00 45.09 212 LYS A CA 1
ATOM 1567 C C . LYS A 1 212 ? 8.645 -4.158 10.945 1.00 45.09 212 LYS A C 1
ATOM 1569 O O . LYS A 1 212 ? 9.211 -3.146 10.542 1.00 45.09 212 LYS A O 1
ATOM 1574 N N . VAL A 1 213 ? 9.088 -4.837 11.986 1.00 39.47 213 VAL A N 1
ATOM 1575 C CA . VAL A 1 213 ? 10.455 -4.722 12.489 1.00 39.47 213 VAL A CA 1
ATOM 1576 C C . VAL A 1 213 ? 11.344 -5.365 11.417 1.00 39.47 213 VAL A C 1
ATOM 1578 O O . VAL A 1 213 ? 10.889 -6.251 10.697 1.00 39.47 213 VAL A O 1
ATOM 1581 N N . GLY A 1 214 ? 12.533 -4.819 11.158 1.00 43.06 214 GLY A N 1
ATOM 1582 C CA . GLY A 1 214 ? 13.418 -5.355 10.114 1.00 43.06 214 GLY A CA 1
ATOM 1583 C C . GLY A 1 214 ? 12.809 -5.436 8.702 1.00 43.06 214 GLY A C 1
ATOM 1584 O O . GLY A 1 214 ? 13.116 -6.373 7.973 1.00 43.06 214 GLY A O 1
ATOM 1585 N N . ALA A 1 215 ? 11.939 -4.502 8.292 1.00 4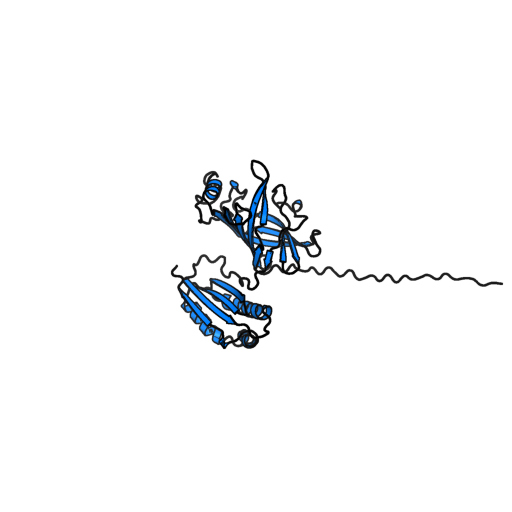3.84 215 ALA A N 1
ATOM 1586 C CA . ALA A 1 215 ? 11.426 -4.457 6.912 1.00 43.84 215 ALA A CA 1
ATOM 1587 C C . ALA A 1 215 ? 12.558 -4.386 5.863 1.00 43.84 215 ALA A C 1
ATOM 1589 O O . ALA A 1 215 ? 12.425 -4.958 4.785 1.00 43.84 215 ALA A O 1
ATOM 1590 N N . ASP A 1 216 ? 13.682 -3.773 6.244 1.00 45.59 216 ASP A N 1
ATOM 1591 C CA . ASP A 1 216 ? 14.906 -3.648 5.444 1.00 45.59 216 ASP A CA 1
ATOM 1592 C C . ASP A 1 216 ? 15.928 -4.759 5.738 1.00 45.59 216 ASP A C 1
ATOM 1594 O O . ASP A 1 216 ? 17.088 -4.683 5.331 1.00 45.59 216 ASP A O 1
ATOM 1598 N N . ASP A 1 217 ? 15.535 -5.779 6.505 1.00 51.03 217 ASP A N 1
ATOM 1599 C CA . ASP A 1 217 ? 16.406 -6.880 6.872 1.00 51.03 217 ASP A CA 1
ATOM 1600 C C . ASP A 1 217 ? 16.346 -7.984 5.808 1.00 51.03 217 ASP A C 1
ATOM 1602 O O . ASP A 1 217 ? 15.335 -8.684 5.701 1.00 51.03 217 ASP A O 1
ATOM 1606 N N . PRO A 1 218 ? 17.422 -8.195 5.026 1.00 52.81 218 PRO A N 1
ATOM 1607 C CA . PRO A 1 218 ? 17.435 -9.190 3.957 1.00 52.81 218 PRO A CA 1
ATOM 1608 C C . PRO A 1 218 ? 17.469 -10.635 4.485 1.00 52.81 218 PRO A C 1
ATOM 1610 O O . PRO A 1 218 ? 17.495 -11.584 3.696 1.00 52.81 218 PRO A O 1
ATOM 1613 N N . ARG A 1 219 ? 17.544 -10.845 5.808 1.00 68.31 219 ARG A N 1
ATOM 1614 C CA . ARG A 1 219 ? 17.607 -12.178 6.415 1.00 68.31 219 ARG A CA 1
ATOM 1615 C C . ARG A 1 219 ? 16.252 -12.888 6.306 1.00 68.31 219 ARG A C 1
ATOM 1617 O O . ARG A 1 219 ? 15.206 -12.337 6.617 1.00 68.31 219 ARG A O 1
ATOM 1624 N N . VAL A 1 220 ? 16.279 -14.164 5.921 1.00 71.75 220 VAL A N 1
ATOM 1625 C CA . VAL A 1 220 ? 15.079 -15.011 5.805 1.00 71.75 220 VAL A CA 1
ATOM 1626 C C . VAL A 1 220 ? 14.708 -15.596 7.177 1.00 71.75 220 VAL A C 1
ATOM 1628 O O . VAL A 1 220 ? 15.594 -16.116 7.869 1.00 71.75 220 VAL A O 1
ATOM 1631 N N . PRO A 1 221 ? 13.424 -15.571 7.587 1.00 79.75 221 PRO A N 1
ATOM 1632 C CA . PRO A 1 221 ? 12.995 -16.205 8.825 1.00 79.75 221 PRO A CA 1
ATOM 1633 C C . PRO A 1 221 ? 13.158 -17.724 8.744 1.00 79.75 221 PRO A C 1
ATOM 1635 O O . PRO A 1 221 ? 12.630 -18.385 7.849 1.00 79.75 221 PRO A O 1
ATOM 1638 N N . LYS A 1 222 ? 13.867 -18.279 9.726 1.00 86.44 222 LYS A N 1
ATOM 1639 C CA . LYS A 1 222 ? 14.111 -19.720 9.887 1.00 86.44 222 LYS A CA 1
ATOM 1640 C C . LYS A 1 222 ? 13.132 -20.373 10.850 1.00 86.44 222 LYS A C 1
ATOM 1642 O O . LYS A 1 222 ? 12.912 -21.583 10.793 1.00 86.44 222 LYS A O 1
ATOM 1647 N N . HIS A 1 223 ? 12.546 -19.574 11.737 1.00 90.38 223 HIS A N 1
ATOM 1648 C CA . HIS A 1 223 ? 11.616 -20.042 12.750 1.00 90.38 223 HIS A CA 1
ATOM 1649 C C . HIS A 1 223 ? 10.426 -19.094 12.854 1.00 90.38 223 HIS A C 1
ATOM 1651 O O . HIS A 1 223 ? 10.563 -17.880 12.702 1.00 90.38 223 HIS A O 1
ATOM 1657 N N . VAL A 1 224 ? 9.257 -19.658 13.127 1.00 90.12 224 VAL A N 1
ATOM 1658 C CA . VAL A 1 224 ? 8.032 -18.911 13.405 1.00 90.12 224 VAL A CA 1
ATOM 1659 C C . VAL A 1 224 ? 7.513 -19.340 14.759 1.00 90.12 224 VAL A C 1
ATOM 1661 O O . VAL A 1 224 ? 7.434 -20.531 15.051 1.00 90.12 224 VAL A O 1
ATOM 1664 N N . GLU A 1 225 ? 7.127 -18.373 15.572 1.00 93.06 225 GLU A N 1
ATOM 1665 C CA . GLU A 1 225 ? 6.425 -18.590 16.822 1.00 93.06 225 GLU A CA 1
ATOM 1666 C C . GLU A 1 225 ? 5.030 -17.985 16.744 1.00 93.06 225 GLU A C 1
ATOM 1668 O O . GLU A 1 225 ? 4.848 -16.833 16.362 1.00 93.06 225 GLU A O 1
ATOM 1673 N N . ILE A 1 226 ? 4.042 -18.782 17.124 1.00 90.12 226 ILE A N 1
ATOM 1674 C CA . ILE A 1 226 ? 2.640 -18.410 17.156 1.00 90.12 226 ILE A CA 1
ATOM 1675 C C . ILE A 1 226 ? 2.173 -18.439 18.607 1.00 90.12 226 ILE A C 1
ATOM 1677 O O . ILE A 1 226 ? 2.239 -19.484 19.265 1.00 90.12 226 ILE A O 1
ATOM 1681 N N . VAL A 1 227 ? 1.664 -17.302 19.079 1.00 90.50 227 VAL A N 1
ATOM 1682 C CA . VAL A 1 227 ? 1.016 -17.158 20.383 1.00 90.50 227 VAL A CA 1
ATOM 1683 C C . VAL A 1 227 ? -0.472 -16.909 20.172 1.00 90.50 227 VAL A C 1
ATOM 1685 O O . VAL A 1 227 ? -0.864 -15.906 19.587 1.00 90.50 227 VAL A O 1
ATOM 1688 N N . LEU A 1 228 ? -1.306 -17.814 20.664 1.00 89.75 228 LEU A N 1
ATOM 1689 C CA . LEU A 1 228 ? -2.760 -17.681 20.666 1.00 89.75 228 LEU A CA 1
ATOM 1690 C C . LEU A 1 228 ? -3.243 -17.412 22.084 1.00 89.75 228 LEU A C 1
ATOM 1692 O O . LEU A 1 228 ? -2.737 -18.016 23.029 1.00 89.75 228 LEU A O 1
ATOM 1696 N N . PHE A 1 229 ? -4.231 -16.540 22.242 1.00 91.69 229 PHE A N 1
ATOM 1697 C CA . PHE A 1 229 ? -4.874 -16.298 23.532 1.00 91.69 229 PHE A CA 1
ATOM 1698 C C . PHE A 1 229 ? -6.281 -15.727 23.353 1.00 91.69 229 PHE A C 1
ATOM 1700 O O . PHE A 1 229 ? -6.663 -15.279 22.278 1.00 91.69 229 PHE A O 1
ATOM 1707 N N . GLU A 1 230 ? -7.052 -15.733 24.431 1.00 92.19 230 GLU A N 1
ATOM 1708 C CA . GLU A 1 230 ? -8.349 -15.079 24.533 1.00 92.19 230 GLU A CA 1
ATOM 1709 C C . GLU A 1 230 ? -8.238 -13.860 25.447 1.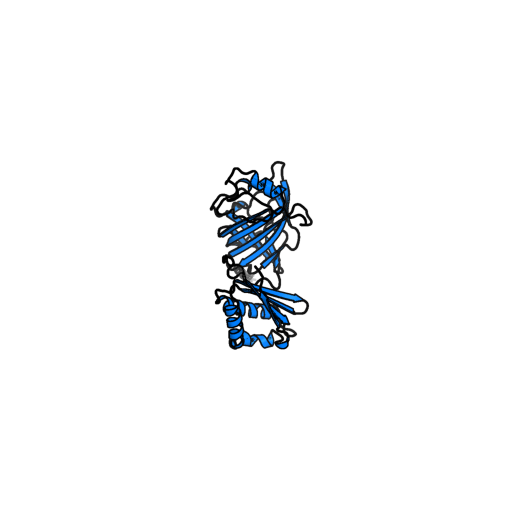00 92.19 230 GLU A C 1
ATOM 1711 O O . GLU A 1 230 ? -7.617 -13.920 26.516 1.00 92.19 230 GLU A O 1
ATOM 1716 N N . GLN A 1 231 ? -8.874 -12.756 25.066 1.00 93.31 231 GLN A N 1
ATOM 1717 C CA . GLN A 1 231 ? -9.027 -11.613 25.960 1.00 93.31 231 GLN A CA 1
ATOM 1718 C C . GLN A 1 231 ? -9.939 -11.953 27.150 1.00 93.31 231 GLN A C 1
ATOM 1720 O O . GLN A 1 231 ? -10.799 -12.834 27.071 1.00 93.31 231 GLN A O 1
ATOM 1725 N N . ALA A 1 232 ? -9.762 -11.250 28.268 1.00 93.69 232 ALA A N 1
ATOM 1726 C CA . ALA A 1 232 ? -10.634 -11.378 29.432 1.00 93.69 232 ALA A CA 1
ATOM 1727 C C . ALA A 1 232 ? -12.068 -10.912 29.116 1.00 93.69 232 ALA A C 1
ATOM 1729 O O . ALA A 1 232 ? -12.293 -10.069 28.244 1.00 93.69 232 ALA A O 1
ATOM 1730 N N . ASP A 1 233 ? -13.055 -11.465 29.823 1.00 90.69 233 ASP A N 1
ATOM 1731 C CA . ASP A 1 233 ? -14.459 -11.132 29.576 1.00 90.69 233 ASP A CA 1
ATOM 1732 C C . ASP A 1 233 ? -14.715 -9.645 29.873 1.00 90.69 233 ASP A C 1
ATOM 1734 O O . ASP A 1 233 ? -14.409 -9.150 30.958 1.00 90.69 233 ASP A O 1
ATOM 1738 N N . GLY A 1 234 ? -15.258 -8.923 28.890 1.00 88.81 234 GLY A N 1
ATOM 1739 C CA . GLY A 1 234 ? -15.472 -7.476 28.982 1.00 88.81 234 GLY A CA 1
ATOM 1740 C C . GLY A 1 234 ? -14.202 -6.626 28.853 1.00 88.81 234 GLY A C 1
ATOM 1741 O O . GLY A 1 234 ? -14.286 -5.408 29.013 1.00 88.81 234 GLY A O 1
ATOM 1742 N N . ALA A 1 235 ? -13.042 -7.227 28.557 1.00 90.31 235 ALA A N 1
ATOM 1743 C CA . ALA A 1 235 ? -11.840 -6.473 28.226 1.00 90.31 235 ALA A CA 1
ATOM 1744 C C . ALA A 1 235 ? -12.042 -5.684 26.928 1.00 90.31 235 ALA A C 1
ATOM 1746 O O . ALA A 1 235 ? -12.593 -6.187 25.950 1.00 90.31 235 ALA A O 1
ATOM 1747 N N . ASP A 1 236 ? -11.569 -4.443 26.943 1.00 87.69 236 ASP A N 1
ATOM 1748 C CA . ASP A 1 236 ? -11.566 -3.552 25.790 1.00 87.69 236 ASP A CA 1
ATOM 1749 C C . ASP A 1 236 ? -10.485 -4.006 24.788 1.00 87.69 236 ASP A C 1
ATOM 1751 O O . ASP A 1 236 ? -9.300 -3.997 25.152 1.00 87.69 236 ASP A O 1
ATOM 1755 N N . PRO A 1 237 ? -10.852 -4.400 23.552 1.00 82.56 237 PRO A N 1
ATOM 1756 C CA . PRO A 1 237 ? -9.899 -4.829 22.533 1.00 82.56 237 PRO A CA 1
ATOM 1757 C C . PRO A 1 237 ? -8.780 -3.821 22.266 1.00 82.56 237 PRO A C 1
ATOM 1759 O O . PRO A 1 237 ? -7.640 -4.214 22.016 1.00 82.56 237 PRO A O 1
ATOM 1762 N N . GLU A 1 238 ? -9.060 -2.520 22.378 1.00 81.69 238 GLU A N 1
ATOM 1763 C CA . GLU A 1 238 ? -8.044 -1.488 22.166 1.00 81.69 238 GLU A CA 1
ATOM 1764 C C . GLU A 1 238 ? -6.980 -1.506 23.263 1.00 81.69 238 GLU A C 1
ATOM 1766 O O . GLU A 1 238 ? -5.796 -1.310 22.984 1.00 81.69 238 GLU A O 1
ATOM 1771 N N . LYS A 1 239 ? -7.369 -1.814 24.505 1.00 86.81 239 LYS A N 1
ATOM 1772 C CA . LYS A 1 239 ? -6.429 -1.958 25.625 1.00 86.81 239 LYS A CA 1
ATOM 1773 C C . LYS A 1 239 ? -5.603 -3.229 25.511 1.00 86.81 239 LYS A C 1
ATOM 1775 O O . LYS A 1 239 ? -4.417 -3.199 25.829 1.00 86.81 239 LYS A O 1
ATOM 1780 N N . VAL A 1 240 ? -6.204 -4.323 25.036 1.00 85.94 240 VAL A N 1
ATOM 1781 C CA . VAL A 1 240 ? -5.477 -5.566 24.730 1.00 85.94 240 VAL A CA 1
ATOM 1782 C C . VAL A 1 240 ? -4.421 -5.291 23.658 1.00 85.94 240 VAL A C 1
ATOM 1784 O O . VAL A 1 240 ? -3.251 -5.616 23.848 1.00 85.94 240 VAL A O 1
ATOM 1787 N N . ARG A 1 241 ? -4.798 -4.602 22.577 1.00 81.25 241 ARG A N 1
ATOM 1788 C CA . ARG A 1 241 ? -3.876 -4.190 21.512 1.00 81.25 241 ARG A CA 1
ATOM 1789 C C . ARG A 1 241 ? -2.748 -3.297 22.030 1.00 81.25 241 ARG A C 1
ATOM 1791 O O . ARG A 1 241 ? -1.586 -3.601 21.787 1.00 81.25 241 ARG A O 1
ATOM 1798 N N . ALA A 1 242 ? -3.073 -2.231 22.763 1.00 81.12 242 ALA A N 1
ATOM 1799 C CA . ALA A 1 242 ? -2.081 -1.298 23.306 1.00 81.12 242 ALA A CA 1
ATOM 1800 C C . ALA A 1 242 ? -1.076 -1.993 24.240 1.00 81.12 242 ALA A C 1
ATOM 1802 O O . ALA A 1 242 ? 0.114 -1.686 24.221 1.00 81.12 242 ALA A O 1
ATOM 1803 N N . PHE A 1 243 ? -1.541 -2.971 25.018 1.00 84.75 243 PHE A N 1
ATOM 1804 C CA . PHE A 1 243 ? -0.675 -3.817 25.828 1.00 84.75 243 PHE A CA 1
ATOM 1805 C C . PHE A 1 243 ? 0.332 -4.602 24.965 1.00 84.75 243 PHE A C 1
ATOM 1807 O O . PHE A 1 243 ? 1.529 -4.571 25.247 1.00 84.75 243 PHE A O 1
ATOM 1814 N N . PHE A 1 244 ? -0.109 -5.253 23.883 1.00 80.50 244 PHE A N 1
ATOM 1815 C CA . PHE A 1 244 ? 0.802 -6.002 23.005 1.00 80.50 244 PHE A CA 1
ATOM 1816 C C . PHE A 1 244 ? 1.711 -5.116 22.146 1.00 80.50 244 PHE A C 1
ATOM 1818 O O . PHE A 1 244 ? 2.792 -5.564 21.765 1.00 80.50 244 PHE A O 1
ATOM 1825 N N . GLU A 1 245 ? 1.335 -3.868 21.882 1.00 76.38 245 GLU A N 1
ATOM 1826 C CA . GLU A 1 245 ? 2.226 -2.877 21.269 1.00 76.38 245 GLU A CA 1
ATOM 1827 C C . GLU A 1 245 ? 3.420 -2.565 22.189 1.00 76.38 245 GLU A C 1
ATOM 1829 O O . GLU A 1 245 ? 4.570 -2.619 21.761 1.00 76.38 245 GLU A O 1
ATOM 1834 N N . ALA A 1 246 ? 3.180 -2.360 23.489 1.00 79.12 246 ALA A N 1
ATOM 1835 C CA . ALA A 1 246 ? 4.258 -2.156 24.461 1.00 79.12 246 ALA A CA 1
ATOM 1836 C C . ALA A 1 246 ? 5.190 -3.380 24.567 1.00 79.12 246 ALA A C 1
ATOM 1838 O O . ALA A 1 246 ? 6.413 -3.239 24.640 1.00 79.12 246 ALA A O 1
ATOM 1839 N N . ILE A 1 247 ? 4.625 -4.592 24.516 1.00 81.88 247 ILE A N 1
ATOM 1840 C CA . ILE A 1 247 ? 5.414 -5.832 24.453 1.00 81.88 247 ILE A CA 1
ATOM 1841 C C . ILE A 1 247 ? 6.243 -5.889 23.162 1.00 81.88 247 ILE A C 1
ATOM 1843 O O . ILE A 1 247 ? 7.416 -6.251 23.221 1.00 81.88 247 ILE A O 1
ATOM 1847 N N . THR A 1 248 ? 5.677 -5.480 22.021 1.00 78.69 248 THR A N 1
ATOM 1848 C CA . THR A 1 248 ? 6.391 -5.405 20.730 1.00 78.69 248 THR A CA 1
ATOM 1849 C C . THR A 1 248 ? 7.631 -4.534 20.850 1.00 78.69 248 THR A C 1
ATOM 1851 O O . THR A 1 248 ? 8.731 -5.005 20.582 1.00 78.69 248 THR A O 1
ATOM 1854 N N . GLN A 1 249 ? 7.491 -3.311 21.363 1.00 76.06 249 GLN A N 1
ATOM 1855 C CA . GLN A 1 249 ? 8.617 -2.386 21.536 1.00 76.06 249 GLN A CA 1
ATOM 1856 C C . GLN A 1 249 ? 9.756 -2.979 22.376 1.00 76.06 249 GLN A C 1
ATOM 1858 O O . GLN A 1 249 ? 10.929 -2.746 22.082 1.00 76.06 249 GLN A O 1
ATOM 1863 N N . LYS A 1 250 ? 9.430 -3.778 23.399 1.00 81.44 250 LYS A N 1
ATOM 1864 C CA . LYS A 1 250 ? 10.431 -4.470 24.220 1.00 81.44 250 LYS A CA 1
ATOM 1865 C C . LYS A 1 250 ? 11.095 -5.628 23.474 1.00 81.44 250 LYS A C 1
ATOM 1867 O O . LYS A 1 250 ? 12.313 -5.771 23.536 1.00 81.44 250 LYS A O 1
ATOM 1872 N N . MET A 1 251 ? 10.315 -6.443 22.764 1.00 82.81 251 MET A N 1
ATOM 1873 C CA . MET A 1 251 ? 10.829 -7.581 21.993 1.00 82.81 251 MET A CA 1
ATOM 1874 C C . MET A 1 251 ? 11.719 -7.145 20.820 1.00 82.81 251 MET A C 1
ATOM 1876 O O . MET A 1 251 ? 12.682 -7.839 20.506 1.00 82.81 251 MET A O 1
ATOM 1880 N N . ASN A 1 252 ? 11.455 -5.975 20.232 1.00 76.12 252 ASN A N 1
ATOM 1881 C CA . ASN A 1 252 ? 12.213 -5.408 19.106 1.00 76.12 252 ASN A CA 1
ATOM 1882 C C . ASN A 1 252 ? 13.668 -5.057 19.439 1.00 76.12 252 ASN A C 1
ATOM 1884 O O . ASN A 1 252 ? 14.438 -4.727 18.547 1.00 76.12 252 ASN A O 1
ATOM 1888 N N . GLN A 1 253 ? 14.060 -5.132 20.711 1.00 77.81 253 GLN A N 1
ATOM 1889 C CA . GLN A 1 253 ? 15.459 -5.020 21.127 1.00 77.81 253 GLN A CA 1
ATOM 1890 C C . GLN A 1 253 ? 16.278 -6.272 20.767 1.00 77.81 253 GLN A C 1
ATOM 1892 O O . GLN A 1 253 ? 17.488 -6.293 20.981 1.00 77.81 253 GLN A O 1
ATOM 1897 N N . ASN A 1 254 ? 15.630 -7.333 20.276 1.00 81.81 254 ASN A N 1
ATOM 1898 C CA . ASN A 1 254 ? 16.285 -8.556 19.844 1.00 81.81 254 ASN A CA 1
ATOM 1899 C C . ASN A 1 254 ? 16.557 -8.527 18.334 1.00 81.81 254 ASN A C 1
ATOM 1901 O O . ASN A 1 254 ? 15.635 -8.641 17.530 1.00 81.81 254 ASN A O 1
ATOM 1905 N N . ASP A 1 255 ? 17.836 -8.491 17.964 1.00 81.44 255 ASP A N 1
ATOM 1906 C CA . ASP A 1 255 ? 18.305 -8.410 16.573 1.00 81.44 255 ASP A CA 1
ATOM 1907 C C . ASP A 1 255 ? 17.961 -9.631 15.699 1.00 81.44 255 ASP A C 1
ATOM 1909 O O . ASP A 1 255 ? 18.276 -9.645 14.506 1.00 81.44 255 ASP A O 1
ATOM 1913 N N . THR A 1 256 ? 17.387 -10.693 16.267 1.00 86.31 256 THR A N 1
ATOM 1914 C CA . THR A 1 256 ? 16.998 -11.904 15.525 1.00 86.31 256 THR A CA 1
ATOM 1915 C C . THR A 1 256 ? 15.498 -12.051 15.328 1.00 86.31 256 THR A C 1
ATOM 1917 O O . THR A 1 256 ? 15.097 -12.899 14.523 1.00 86.31 256 THR A O 1
ATOM 1920 N N . LEU A 1 257 ? 14.696 -11.224 16.008 1.00 85.69 257 LEU A N 1
ATOM 1921 C CA . LEU A 1 257 ? 13.280 -11.043 15.717 1.00 85.69 257 LEU A CA 1
ATOM 1922 C C . LEU A 1 257 ? 13.167 -10.164 14.473 1.00 85.69 257 LEU A C 1
ATOM 1924 O O . LEU A 1 257 ? 13.479 -8.978 14.514 1.00 85.69 257 LEU A O 1
ATOM 1928 N N . LEU A 1 258 ? 12.728 -10.763 13.371 1.00 73.88 258 LEU A N 1
ATOM 1929 C CA . LEU A 1 258 ? 12.484 -10.053 12.125 1.00 73.88 258 LEU A CA 1
ATOM 1930 C C . LEU A 1 258 ? 11.117 -9.394 12.192 1.00 73.88 258 LEU A C 1
ATOM 1932 O O . LEU A 1 258 ? 11.028 -8.205 12.422 1.00 73.88 258 LEU A O 1
ATOM 1936 N N . TYR A 1 259 ? 10.040 -10.171 12.092 1.00 71.88 259 TYR A N 1
ATOM 1937 C CA . TYR A 1 259 ? 8.690 -9.631 11.945 1.00 71.88 259 TYR A CA 1
ATOM 1938 C C . TYR A 1 259 ? 7.809 -10.015 13.123 1.00 71.88 259 TYR A C 1
ATOM 1940 O O . TYR A 1 259 ? 7.907 -11.124 13.656 1.00 71.88 259 TYR A O 1
ATOM 1948 N N . ARG A 1 260 ? 6.887 -9.123 13.482 1.00 78.88 260 ARG A N 1
ATOM 1949 C CA . ARG A 1 260 ? 5.831 -9.409 14.446 1.00 78.88 260 ARG A CA 1
ATOM 1950 C C . ARG A 1 260 ? 4.479 -8.999 13.882 1.00 78.88 260 ARG A C 1
ATOM 1952 O O . ARG A 1 260 ? 4.347 -8.022 13.159 1.00 78.88 260 ARG A O 1
ATOM 1959 N N . THR A 1 261 ? 3.453 -9.781 14.170 1.00 70.62 261 THR A N 1
ATOM 1960 C CA . THR A 1 261 ? 2.070 -9.495 13.777 1.00 70.62 261 THR A CA 1
ATOM 1961 C C . THR A 1 261 ? 1.165 -9.783 14.957 1.00 70.62 261 THR A C 1
ATOM 1963 O O . THR A 1 261 ? 1.343 -10.813 15.599 1.00 70.62 261 THR A O 1
ATOM 1966 N N . VAL A 1 262 ? 0.196 -8.908 15.231 1.00 75.19 262 VAL A N 1
ATOM 1967 C CA . VAL A 1 262 ? -0.851 -9.126 16.239 1.00 75.19 262 VAL A CA 1
ATOM 1968 C C . VAL A 1 262 ? -2.200 -8.954 15.574 1.00 75.19 262 VAL A C 1
ATOM 1970 O O . VAL A 1 262 ? -2.564 -7.840 15.232 1.00 75.19 262 VAL A O 1
ATOM 1973 N N . GLY A 1 263 ? -2.935 -10.046 15.418 1.00 71.88 263 GLY A N 1
ATOM 1974 C CA . GLY A 1 263 ? -4.288 -10.065 14.883 1.00 71.88 263 GLY A CA 1
ATOM 1975 C C . GLY A 1 263 ? -5.324 -10.313 15.970 1.00 71.88 263 GLY A C 1
ATOM 1976 O O . GLY A 1 263 ? -5.115 -11.134 16.866 1.00 71.88 263 GLY A O 1
ATOM 1977 N N . GLN A 1 264 ? -6.466 -9.644 15.855 1.00 80.75 264 GLN A N 1
ATOM 1978 C CA . GLN A 1 264 ? -7.666 -9.969 16.615 1.00 80.75 264 GLN A CA 1
ATOM 1979 C C . GLN A 1 264 ? -8.562 -10.873 15.761 1.00 80.75 264 GLN A C 1
ATOM 1981 O O . GLN A 1 264 ? -8.828 -10.583 14.598 1.00 80.75 264 GLN A O 1
ATOM 1986 N N . GLY A 1 265 ? -9.014 -11.981 16.338 1.00 71.62 265 GLY A N 1
ATOM 1987 C CA . GLY A 1 265 ? -9.992 -12.894 15.754 1.00 71.62 265 GLY A CA 1
ATOM 1988 C C . GLY A 1 265 ? -11.389 -12.724 16.357 1.00 71.62 265 GLY A C 1
ATOM 1989 O O . GLY A 1 265 ? -11.629 -11.904 17.246 1.00 71.62 265 GLY A O 1
ATOM 1990 N N . GLU A 1 266 ? -12.333 -13.537 15.884 1.00 74.06 266 GLU A N 1
ATOM 1991 C CA . GLU A 1 266 ? -13.694 -13.567 16.425 1.00 74.06 266 GLU A CA 1
ATOM 1992 C C . GLU A 1 266 ? -13.729 -14.045 17.887 1.00 74.06 266 GLU A C 1
ATOM 1994 O O . GLU A 1 266 ? -12.832 -14.737 18.369 1.00 74.06 266 GLU A O 1
ATOM 1999 N N . GLY A 1 267 ? -14.789 -13.678 18.613 1.00 80.00 267 GLY A N 1
ATOM 2000 C CA . GLY A 1 267 ? -15.025 -14.181 19.972 1.00 80.00 267 GLY A CA 1
ATOM 2001 C C . GLY A 1 267 ? -13.988 -13.741 21.011 1.00 80.00 267 GLY A C 1
ATOM 2002 O O . GLY A 1 267 ? -13.896 -14.358 22.068 1.00 80.00 267 GLY A O 1
ATOM 2003 N N . GLY A 1 268 ? -13.209 -12.692 20.727 1.00 83.62 268 GLY A N 1
ATOM 2004 C CA . GLY A 1 268 ? -12.141 -12.228 21.613 1.00 83.62 268 GLY A CA 1
ATOM 2005 C C . GLY A 1 268 ? -10.875 -13.084 21.551 1.00 83.62 268 GLY A C 1
ATOM 2006 O O . GLY A 1 268 ? -10.045 -12.994 22.456 1.00 83.62 268 GLY A O 1
ATOM 2007 N N . ALA A 1 269 ? -10.724 -13.916 20.517 1.00 87.12 269 ALA A N 1
ATOM 2008 C CA . ALA A 1 269 ? -9.476 -14.605 20.225 1.00 87.12 269 ALA A CA 1
ATOM 2009 C C . ALA A 1 269 ? -8.435 -13.628 19.667 1.00 87.12 269 ALA A C 1
ATOM 2011 O O . ALA A 1 269 ? -8.768 -12.654 18.997 1.00 87.12 269 ALA A O 1
ATOM 2012 N N . TRP A 1 270 ? -7.166 -13.917 19.910 1.00 88.00 270 TRP A N 1
ATOM 2013 C CA . TRP A 1 270 ? -6.038 -13.136 19.430 1.00 88.00 270 TRP A CA 1
ATOM 2014 C C . TRP A 1 270 ? -4.909 -14.051 18.975 1.00 88.00 270 TRP A C 1
ATOM 2016 O O . TRP A 1 270 ? -4.707 -15.148 19.504 1.00 88.00 270 TRP A O 1
ATOM 2026 N N . LEU A 1 271 ? -4.165 -13.559 17.993 1.00 83.44 271 LEU A N 1
ATOM 2027 C CA . LEU A 1 271 ? -3.044 -14.216 17.347 1.00 83.44 271 LEU A CA 1
ATOM 2028 C C . LEU A 1 271 ? -1.845 -13.273 17.374 1.00 83.44 271 LEU A C 1
ATOM 2030 O O . LEU A 1 271 ? -1.925 -12.179 16.834 1.00 83.44 271 LEU A O 1
ATOM 2034 N N . CYS A 1 272 ? -0.715 -13.718 17.911 1.00 84.62 272 CYS A N 1
ATOM 2035 C CA . CYS A 1 272 ? 0.580 -13.098 17.664 1.00 84.62 272 CYS A CA 1
ATOM 2036 C C . CYS A 1 272 ? 1.443 -14.049 16.834 1.00 84.62 272 CYS A C 1
ATOM 2038 O O . CYS A 1 272 ? 1.548 -15.225 17.176 1.00 84.62 272 CYS A O 1
ATOM 2040 N N . VAL A 1 273 ? 2.084 -13.546 15.782 1.00 83.69 273 VAL A N 1
ATOM 2041 C CA . VAL A 1 273 ? 3.055 -14.300 14.979 1.00 83.69 273 VAL A CA 1
ATOM 2042 C C . VAL A 1 273 ? 4.389 -13.569 15.018 1.00 83.69 273 VAL A C 1
ATOM 2044 O O . VAL A 1 273 ? 4.456 -12.407 14.626 1.00 83.69 273 VAL A O 1
ATOM 2047 N N . ASN A 1 274 ? 5.432 -14.245 15.490 1.00 87.38 274 ASN A N 1
ATOM 2048 C CA . ASN A 1 274 ? 6.798 -13.743 15.593 1.00 87.38 274 ASN A CA 1
ATOM 2049 C C . ASN A 1 274 ? 7.694 -14.541 14.630 1.00 87.38 274 ASN A C 1
ATOM 2051 O O . ASN A 1 274 ? 7.648 -15.772 14.617 1.00 87.38 274 ASN A O 1
ATOM 2055 N N . TYR A 1 275 ? 8.523 -13.861 13.846 1.00 86.31 275 TYR A N 1
ATOM 2056 C CA . TYR A 1 275 ? 9.395 -14.463 12.836 1.00 86.31 275 TYR A CA 1
ATOM 2057 C C . TYR A 1 275 ? 10.858 -14.261 13.219 1.00 86.31 275 TYR A C 1
ATOM 2059 O O . TYR A 1 275 ? 11.274 -13.137 13.476 1.00 86.31 275 TYR A O 1
ATOM 2067 N N . TRP A 1 276 ? 11.648 -15.331 13.220 1.00 88.88 276 TRP A N 1
ATOM 2068 C CA . TRP A 1 276 ? 12.983 -15.344 13.817 1.00 88.88 276 TRP A CA 1
ATOM 2069 C C . TRP A 1 276 ? 14.042 -15.922 12.887 1.00 88.88 276 TRP A C 1
ATOM 2071 O O . TRP A 1 276 ? 13.796 -16.883 12.156 1.00 88.88 276 TRP A O 1
ATOM 2081 N N . THR A 1 277 ? 15.264 -15.404 12.983 1.00 87.94 277 THR A N 1
ATOM 2082 C CA . THR A 1 277 ? 16.449 -15.992 12.327 1.00 87.94 277 THR A CA 1
ATOM 2083 C C . THR A 1 277 ? 17.192 -16.995 13.207 1.00 87.94 277 THR A C 1
ATOM 2085 O O . THR A 1 277 ? 17.946 -17.818 12.683 1.00 87.94 277 THR A O 1
ATOM 2088 N N . ASN A 1 278 ? 16.992 -16.937 14.528 1.00 91.19 278 ASN A N 1
ATOM 2089 C CA . ASN A 1 278 ? 17.762 -17.688 15.514 1.00 91.19 278 ASN A CA 1
ATOM 2090 C C . ASN A 1 278 ? 16.849 -18.281 16.603 1.00 91.19 278 ASN A C 1
ATOM 2092 O O . ASN A 1 278 ? 16.188 -17.558 17.345 1.00 91.19 278 ASN A O 1
ATOM 2096 N N . ARG A 1 279 ? 16.812 -19.616 16.696 1.00 93.12 279 ARG A N 1
ATOM 2097 C CA . ARG A 1 279 ? 16.017 -20.348 17.695 1.00 93.12 279 ARG A CA 1
ATOM 2098 C C . ARG A 1 279 ? 16.513 -20.159 19.138 1.00 93.12 279 ARG A C 1
ATOM 2100 O O . ARG A 1 279 ? 15.669 -19.883 19.985 1.00 93.12 279 ARG A O 1
ATOM 2107 N N . PRO A 1 280 ? 17.819 -20.281 19.448 1.00 93.81 280 PRO A N 1
ATOM 2108 C CA . PRO A 1 280 ? 18.327 -19.965 20.784 1.00 93.81 280 PRO A CA 1
ATOM 2109 C C . PRO A 1 280 ? 17.913 -18.585 21.311 1.00 93.81 280 PRO A C 1
ATOM 2111 O O . PRO A 1 280 ? 17.515 -18.481 22.467 1.00 93.81 280 PRO A O 1
ATOM 2114 N N . ASP A 1 281 ? 17.950 -17.547 20.473 1.00 90.88 281 ASP A N 1
ATOM 2115 C CA . ASP A 1 281 ? 17.584 -16.183 20.874 1.00 90.88 281 ASP A CA 1
ATOM 2116 C C . ASP A 1 281 ? 16.074 -16.034 21.113 1.00 90.88 281 ASP A C 1
ATOM 2118 O O . ASP A 1 281 ? 15.666 -15.404 22.091 1.00 90.88 281 ASP A O 1
ATOM 2122 N N . MET A 1 282 ? 15.244 -16.677 20.281 1.00 91.94 282 MET A N 1
ATOM 2123 C CA . MET A 1 282 ? 13.797 -16.807 20.504 1.00 91.94 282 MET A CA 1
ATOM 2124 C C . MET A 1 282 ? 13.501 -17.484 21.854 1.00 91.94 282 MET A C 1
ATOM 2126 O O . MET A 1 282 ? 12.742 -16.966 22.673 1.00 91.94 282 MET A O 1
ATOM 2130 N N . GLU A 1 283 ? 14.118 -18.638 22.120 1.00 92.69 283 GLU A N 1
ATOM 2131 C CA . GLU A 1 283 ? 13.924 -19.400 23.361 1.00 92.69 283 GLU A CA 1
ATOM 2132 C C . GLU A 1 283 ? 14.429 -18.637 24.594 1.00 92.69 283 GLU A C 1
ATOM 2134 O O . GLU A 1 283 ? 13.777 -18.650 25.644 1.00 92.69 283 GLU A O 1
ATOM 2139 N N . ALA A 1 284 ? 15.552 -17.925 24.466 1.00 91.12 284 ALA A N 1
ATOM 2140 C CA . ALA A 1 284 ? 16.087 -17.069 25.515 1.00 91.12 284 ALA A CA 1
ATOM 2141 C C . ALA A 1 284 ? 15.133 -15.914 25.842 1.00 91.12 284 ALA A C 1
ATOM 2143 O O . ALA A 1 284 ? 14.866 -15.664 27.021 1.00 91.12 284 ALA A O 1
ATOM 2144 N N . LEU A 1 285 ? 14.569 -15.250 24.826 1.00 89.38 285 LEU A N 1
ATOM 2145 C CA . LEU A 1 285 ? 13.601 -14.176 25.043 1.00 89.38 285 LEU A CA 1
ATOM 2146 C C . LEU A 1 285 ? 12.319 -14.704 25.698 1.00 89.38 285 LEU A C 1
ATOM 2148 O O . LEU A 1 285 ? 11.818 -14.082 26.631 1.00 89.38 285 LEU A O 1
ATOM 2152 N N . ASN A 1 286 ? 11.829 -15.877 25.293 1.00 88.75 286 ASN A N 1
ATOM 2153 C CA . ASN A 1 286 ? 10.676 -16.519 25.929 1.00 88.75 286 ASN A CA 1
ATOM 2154 C C . ASN A 1 286 ? 10.907 -16.819 27.410 1.00 88.75 286 ASN A C 1
ATOM 2156 O O . ASN A 1 286 ? 10.031 -16.579 28.243 1.00 88.75 286 ASN A O 1
ATOM 2160 N N . ALA A 1 287 ? 12.089 -17.332 27.755 1.00 88.19 287 ALA A N 1
ATOM 2161 C CA . ALA A 1 287 ? 12.464 -17.556 29.145 1.00 88.19 287 ALA A CA 1
ATOM 2162 C C . ALA A 1 287 ? 12.571 -16.229 29.915 1.00 88.19 287 ALA A C 1
ATOM 2164 O O . ALA A 1 287 ? 12.134 -16.135 31.063 1.00 88.19 287 ALA A O 1
ATOM 2165 N N . GLN A 1 288 ? 13.104 -15.181 29.282 1.00 86.50 288 GLN A N 1
ATOM 2166 C CA . GLN A 1 288 ? 13.206 -13.852 29.878 1.00 86.50 288 GLN A CA 1
ATOM 2167 C C . GLN A 1 288 ? 11.830 -13.216 30.111 1.00 86.50 288 GLN A C 1
ATOM 2169 O O . GLN A 1 288 ? 11.620 -12.607 31.161 1.00 86.50 288 GLN A O 1
ATOM 2174 N N . ALA A 1 289 ? 10.894 -13.391 29.176 1.00 83.50 289 ALA A N 1
ATOM 2175 C CA . ALA A 1 289 ? 9.546 -12.836 29.233 1.00 83.50 289 ALA A CA 1
ATOM 2176 C C . ALA A 1 289 ? 8.768 -13.301 30.472 1.00 83.50 289 ALA A C 1
ATOM 2178 O O . ALA A 1 289 ? 7.967 -12.544 31.014 1.00 83.50 289 ALA A O 1
ATOM 2179 N N . GLN A 1 290 ? 9.074 -14.488 31.008 1.00 78.62 290 GLN A N 1
ATOM 2180 C CA . GLN A 1 290 ? 8.503 -14.969 32.276 1.00 78.62 290 GLN A CA 1
ATOM 2181 C C . GLN A 1 290 ? 8.830 -14.060 33.473 1.00 78.62 290 GLN A C 1
ATOM 2183 O O . GLN A 1 290 ? 8.120 -14.086 34.476 1.00 78.62 290 GLN A O 1
ATOM 2188 N N . ASN A 1 291 ? 9.882 -13.243 33.370 1.00 82.38 291 ASN A N 1
ATOM 2189 C CA . ASN A 1 291 ? 10.335 -12.330 34.417 1.00 82.38 291 ASN A CA 1
ATOM 2190 C C . ASN A 1 291 ? 9.917 -10.870 34.175 1.00 82.38 291 ASN A C 1
ATOM 2192 O O . ASN A 1 291 ? 10.257 -10.001 34.975 1.00 82.38 291 ASN A O 1
ATOM 2196 N N . TRP A 1 292 ? 9.192 -10.573 33.094 1.00 81.00 292 TRP A N 1
ATOM 2197 C CA . TRP A 1 292 ? 8.705 -9.226 32.765 1.00 81.00 292 TRP A CA 1
ATOM 2198 C C . TRP A 1 292 ? 7.449 -8.877 33.576 1.00 81.00 292 TRP A C 1
ATOM 2200 O O . TRP A 1 292 ? 6.388 -8.581 33.034 1.00 81.00 292 TRP A O 1
ATOM 2210 N N . ALA A 1 293 ? 7.545 -8.985 34.903 1.00 74.06 293 ALA A N 1
ATOM 2211 C CA . ALA A 1 293 ? 6.401 -8.862 35.802 1.00 74.06 293 ALA A CA 1
ATOM 2212 C C . ALA A 1 293 ? 5.730 -7.481 35.729 1.00 74.06 293 ALA A C 1
ATOM 2214 O O . ALA A 1 293 ? 4.513 -7.400 35.868 1.00 74.06 293 ALA A O 1
ATOM 2215 N N . GLU A 1 294 ? 6.501 -6.415 35.494 1.00 75.38 294 GLU A N 1
ATOM 2216 C CA . GLU A 1 294 ? 5.973 -5.054 35.339 1.00 75.38 294 GLU A CA 1
ATOM 2217 C C . GLU A 1 294 ? 5.235 -4.888 34.010 1.00 75.38 294 GLU A C 1
ATOM 2219 O O . GLU A 1 294 ? 4.125 -4.358 33.987 1.00 75.38 294 GLU A O 1
ATOM 2224 N N . GLU A 1 295 ? 5.791 -5.405 32.913 1.00 74.19 295 GLU A N 1
ATOM 2225 C CA . GLU A 1 295 ? 5.146 -5.330 31.604 1.00 74.19 295 GLU A CA 1
ATOM 2226 C C . GLU A 1 295 ? 3.902 -6.213 31.544 1.00 74.19 295 GLU A C 1
ATOM 2228 O O . GLU A 1 295 ? 2.874 -5.775 31.043 1.00 74.19 295 GLU A O 1
ATOM 2233 N N . PHE A 1 296 ? 3.947 -7.415 32.125 1.00 78.25 296 PHE A N 1
ATOM 2234 C CA . PHE A 1 296 ? 2.809 -8.332 32.199 1.00 78.25 296 PHE A CA 1
ATOM 2235 C C . PHE A 1 296 ? 1.831 -8.024 33.344 1.00 78.25 296 PHE A C 1
ATOM 2237 O O . PHE A 1 296 ? 0.812 -8.709 33.458 1.00 78.25 296 PHE A O 1
ATOM 2244 N N . ALA A 1 297 ? 2.060 -6.985 34.156 1.00 75.62 297 ALA A N 1
ATOM 2245 C CA . ALA A 1 297 ? 1.187 -6.638 35.282 1.00 75.62 297 ALA A CA 1
ATOM 2246 C C . ALA A 1 297 ? -0.267 -6.381 34.843 1.00 75.62 297 ALA A C 1
ATOM 2248 O O . ALA A 1 297 ? -1.211 -6.768 35.533 1.00 75.62 297 ALA A O 1
ATOM 2249 N N . ALA A 1 298 ? -0.454 -5.778 33.665 1.00 72.94 298 ALA A N 1
ATOM 2250 C CA . ALA A 1 298 ? -1.771 -5.510 33.087 1.00 72.94 298 ALA A CA 1
ATOM 2251 C C . ALA A 1 298 ? -2.391 -6.725 32.369 1.00 72.94 298 ALA A C 1
ATOM 2253 O O . ALA A 1 298 ? -3.596 -6.732 32.107 1.00 72.94 298 ALA A O 1
ATOM 2254 N N . MET A 1 299 ? -1.604 -7.771 32.081 1.00 79.88 299 MET A N 1
ATOM 2255 C CA . MET A 1 299 ? -2.045 -8.921 31.286 1.00 79.88 299 MET A CA 1
ATOM 2256 C C . MET A 1 299 ? -3.220 -9.648 31.941 1.00 79.88 299 MET A C 1
ATOM 2258 O O . MET A 1 299 ? -4.163 -10.017 31.253 1.00 79.88 299 MET A O 1
ATOM 2262 N N . GLY A 1 300 ? -3.211 -9.813 33.267 1.00 76.31 300 GLY A N 1
ATOM 2263 C CA . GLY A 1 300 ? -4.253 -10.566 33.975 1.00 76.31 300 GLY A CA 1
ATOM 2264 C C . GLY A 1 300 ? -5.656 -9.950 33.893 1.00 76.31 300 GLY A C 1
ATOM 2265 O O . GLY A 1 300 ? -6.640 -10.672 34.019 1.00 76.31 300 GLY A O 1
ATOM 2266 N N . ALA A 1 301 ? -5.756 -8.636 33.666 1.00 85.12 301 ALA A N 1
ATOM 2267 C CA . ALA A 1 301 ? -7.033 -7.944 33.487 1.00 85.12 301 ALA A CA 1
ATOM 2268 C C . ALA A 1 301 ? -7.492 -7.897 32.018 1.00 85.12 301 ALA A C 1
ATOM 2270 O O . ALA A 1 301 ? -8.657 -7.619 31.749 1.00 85.12 301 ALA A O 1
ATOM 2271 N N . LEU A 1 302 ? -6.578 -8.143 31.075 1.00 90.31 302 LEU A N 1
ATOM 2272 C CA . LEU A 1 302 ? -6.803 -7.992 29.636 1.00 90.31 302 LEU A CA 1
ATOM 2273 C C . LEU A 1 302 ? -6.900 -9.333 28.904 1.00 90.31 302 LEU A C 1
ATOM 2275 O O . LEU A 1 302 ? -7.587 -9.432 27.895 1.00 90.31 302 LEU A O 1
ATOM 2279 N N . VAL A 1 303 ? -6.243 -10.372 29.414 1.00 89.00 303 VAL A N 1
ATOM 2280 C CA . VAL A 1 303 ? -6.070 -11.682 28.780 1.00 89.00 303 VAL A CA 1
ATOM 2281 C C . VAL A 1 303 ? -6.444 -12.772 29.774 1.00 89.00 303 VAL A C 1
ATOM 2283 O O . VAL A 1 303 ? -6.114 -12.674 30.953 1.00 89.00 303 VAL A O 1
ATOM 2286 N N . LYS A 1 304 ? -7.089 -13.847 29.310 1.00 90.12 304 LYS A N 1
ATOM 2287 C CA . LYS A 1 304 ? -7.315 -15.068 30.097 1.00 90.12 304 LYS A CA 1
ATOM 2288 C C . LYS A 1 304 ? -6.001 -15.852 30.162 1.00 90.12 304 LYS A C 1
ATOM 2290 O O . LYS A 1 304 ? -5.666 -16.509 29.175 1.00 90.12 304 LYS A O 1
ATOM 2295 N N . PRO A 1 305 ? -5.250 -15.871 31.280 1.00 84.88 305 PRO A N 1
ATOM 2296 C CA . PRO A 1 305 ? -3.894 -16.432 31.273 1.00 84.88 305 PRO A CA 1
ATOM 2297 C C . PRO A 1 305 ? -3.865 -17.929 30.929 1.00 84.88 305 PRO A C 1
ATOM 2299 O O . PRO A 1 305 ? -2.942 -18.413 30.283 1.00 84.88 305 PRO A O 1
ATOM 2302 N N . SER A 1 306 ? -4.921 -18.664 31.289 1.00 87.38 306 SER A N 1
ATOM 2303 C CA . SER A 1 306 ? -5.079 -20.089 30.975 1.00 87.38 306 SER A CA 1
ATOM 2304 C C . SER A 1 306 ? -5.339 -20.388 29.493 1.00 87.38 306 SER A C 1
ATOM 2306 O O . SER A 1 306 ? -5.220 -21.546 29.082 1.00 87.38 306 SER A O 1
ATOM 2308 N N . SER A 1 307 ? -5.688 -19.382 28.686 1.00 89.88 307 SER A N 1
ATOM 2309 C CA . SER A 1 307 ? -5.920 -19.518 27.240 1.00 89.88 307 SER A CA 1
ATOM 2310 C C . SER A 1 307 ? -4.637 -19.420 26.418 1.00 89.88 307 SER A C 1
ATOM 2312 O O . SER A 1 307 ? -4.621 -19.875 25.279 1.00 89.88 307 SER A O 1
ATOM 2314 N N . VAL A 1 308 ? -3.557 -18.879 26.994 1.00 88.88 308 VAL A N 1
ATOM 2315 C CA . VAL A 1 308 ? -2.316 -18.622 26.264 1.00 88.88 308 VAL A CA 1
ATOM 2316 C C . VAL A 1 308 ? -1.713 -19.942 25.783 1.00 88.88 308 VAL A C 1
ATOM 2318 O O . VAL A 1 308 ? -1.483 -20.871 26.564 1.00 88.88 308 VAL A O 1
ATOM 2321 N N . ARG A 1 309 ? -1.478 -20.049 24.480 1.00 90.62 309 ARG A N 1
ATOM 2322 C CA . ARG A 1 309 ? -0.799 -21.168 23.826 1.00 90.62 309 ARG A CA 1
ATOM 2323 C C . ARG A 1 309 ? 0.338 -20.604 23.002 1.00 90.62 309 ARG A C 1
ATOM 2325 O O . ARG A 1 309 ? 0.106 -19.733 22.177 1.00 90.62 309 ARG A O 1
ATOM 2332 N N . LEU A 1 310 ? 1.539 -21.119 23.218 1.00 91.62 310 LEU A N 1
ATOM 2333 C CA . LEU A 1 310 ? 2.719 -20.777 22.440 1.00 91.62 310 LEU A CA 1
ATOM 2334 C C . LEU A 1 310 ? 3.171 -22.026 21.692 1.00 91.62 310 LEU A C 1
ATOM 2336 O O . LEU A 1 310 ? 3.301 -23.101 22.277 1.00 91.62 310 LEU A O 1
ATOM 2340 N N . THR A 1 311 ? 3.388 -21.877 20.394 1.00 92.12 311 THR A N 1
ATOM 2341 C CA . THR A 1 311 ? 3.870 -22.935 19.503 1.00 92.12 311 THR A CA 1
ATOM 2342 C C . THR A 1 311 ? 4.953 -22.366 18.607 1.00 92.12 311 THR A C 1
ATOM 2344 O O . THR A 1 311 ? 4.821 -21.235 18.156 1.00 92.12 311 THR A O 1
ATOM 2347 N N . SER A 1 312 ? 6.018 -23.124 18.346 1.00 92.56 312 SER A N 1
ATOM 2348 C CA . SER A 1 312 ? 7.060 -22.710 17.402 1.00 92.56 312 SER A CA 1
ATOM 2349 C C . SER A 1 312 ? 7.301 -23.772 16.335 1.00 92.56 312 SER A C 1
ATOM 2351 O O . SER A 1 312 ? 7.123 -24.966 16.577 1.00 92.56 312 SER A O 1
ATOM 2353 N N . TYR A 1 313 ? 7.698 -23.317 15.152 1.00 91.44 313 TYR A N 1
ATOM 2354 C CA . TYR A 1 313 ? 7.870 -24.108 13.940 1.00 91.44 313 TYR A CA 1
ATOM 2355 C C . TYR A 1 313 ? 9.169 -23.698 13.243 1.00 91.44 313 TYR A C 1
ATOM 2357 O O . TYR A 1 313 ? 9.548 -22.528 13.283 1.00 91.44 313 TYR A O 1
ATOM 2365 N N . ASP A 1 314 ? 9.842 -24.647 12.597 1.00 88.62 314 ASP A N 1
ATOM 2366 C CA . ASP A 1 314 ? 10.889 -24.335 11.621 1.00 88.62 314 ASP A CA 1
ATOM 2367 C C . ASP A 1 314 ? 10.231 -24.045 10.269 1.00 88.62 314 ASP A C 1
ATOM 2369 O O . ASP A 1 314 ? 9.310 -24.756 9.864 1.00 88.62 314 ASP A O 1
ATOM 2373 N N . THR A 1 315 ? 10.686 -23.008 9.567 1.00 77.94 315 THR A N 1
ATOM 2374 C CA . THR A 1 315 ? 10.111 -22.617 8.268 1.00 77.94 315 THR A CA 1
ATOM 2375 C C . THR A 1 315 ? 10.560 -23.530 7.130 1.00 77.94 315 THR A C 1
ATOM 2377 O O . THR A 1 315 ? 9.870 -23.621 6.119 1.00 77.94 315 THR A O 1
ATOM 2380 N N . GLY A 1 316 ? 11.688 -24.231 7.294 1.00 63.06 316 GLY A N 1
ATOM 2381 C CA . GLY A 1 316 ? 12.250 -25.122 6.273 1.00 63.06 316 GLY A CA 1
ATOM 2382 C C . GLY A 1 316 ? 12.782 -24.399 5.029 1.00 63.06 316 GLY A C 1
ATOM 2383 O O . GLY A 1 316 ? 12.996 -25.055 4.010 1.00 63.06 316 GLY A O 1
ATOM 2384 N N . LEU A 1 317 ? 12.959 -23.076 5.125 1.00 54.12 317 LEU A N 1
ATOM 2385 C CA . LEU A 1 317 ? 13.514 -22.190 4.100 1.00 54.12 317 LEU A CA 1
ATOM 2386 C C . LEU A 1 317 ? 15.040 -22.076 4.208 1.00 54.12 317 LEU A C 1
ATOM 2388 O O . LEU A 1 317 ? 15.567 -22.101 5.348 1.00 54.12 317 LEU A O 1
#

Sequence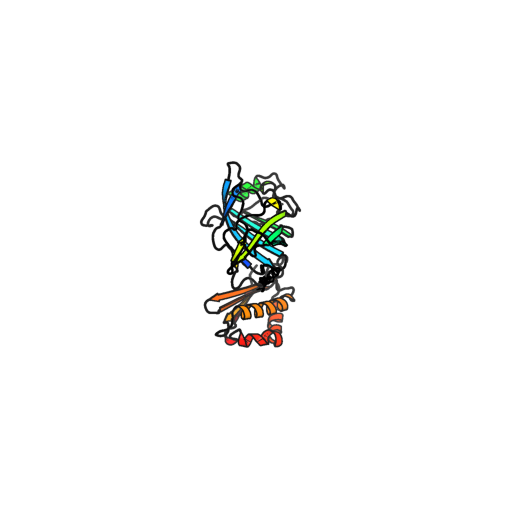 (317 aa):
MEIPRSSLCLLVASMLGTPASAQDQSIDLDGTWESIACELRPQAGPDGIASWYLKRSINFAPGRIDAHFTTFADPACSAPLVELKFGGDVNVVGASDVAPGAKEVDLIVNDYLTVTPKMEGFAGFLNSADPGACGAEQWVVGVEQDIFESGCSVLGVAANAPTTEYEVLHFSAGHLYFGARPVDGRPLAAPEDRPTTLQMPLKRLEGGMTQKVGADDPRVPKHVEIVLFEQADGADPEKVRAFFEAITQKMNQNDTLLYRTVGQGEGGAWLCVNYWTNRPDMEALNAQAQNWAEEFAAMGALVKPSSVRLTSYDTGL

Secondary structure (DSSP, 8-state):
------------------------------EEEEESSPEEEEEEETTEEEEEEEEEEEEEETTEEEEEEEEESSTTS-SEEEEEEEEEEEEEEEE-TTSTT-EEEEEEEEEEEEEEE-SHHHHHHHTTSPTTSBSSS---TT--EE-TTT-BGGGTBPTT--EEEEEEEEEETTEEEEBPPPTT-----SGGG--SSB-SPEEE-TT-----TTTT--PPP-EEEEEEEEBPTT--HHHHHHHHHHHHHHHTT-TTEEEEEEEE-GGGEEEEEEEES-HHHHHHHHHHHTT-TTGGGGHHHHB-GGG-EEEEEE---

pLDDT: mean 82.1, std 17.45, range [27.38, 97.94]

Foldseek 3Di:
DDDDDDDDDPPPPPPPPPPPPPPLPDPPQAFKWKFPAWFWAWAQDPVFTDTKTKIKIWHDDVQKIWIKMWIAPDRRRPHTFKIKIFIDGKDFDAADPLDVQKTWIKDKGQPWIKMAGQDPVNLVLQQVDDQLQHFVDRHDHRDMTTCQQSPGVSVPGDHVDIAIATWMWHDDPQWIWIADQDNRNDTSRDNVSYHSYTTRTIHGAQQGFLDQLQPVPPADFFKKKKKKFAWDVPADSVVLVVLVSVVVVVVSVQPFFGGWGWHADPPRMIMIMTTGPDPVSVVVVVVVVVVVCVSCVCVVNTTDPVGIDMDMDGPVD

Radius of gyration: 25.97 Å; chains: 1; bounding box: 64×96×63 Å